Protein AF-A0A2M7BQQ7-F1 (afdb_monomer_lite)

Organism: NCBI:txid1974878

InterPro domains:
  IPR050833 Polysaccharide Biosynthesis and Transport [PTHR30250] (1-157)

Sequence (261 aa):
VLLRLLAPGEYGEFSSYLSLLYILGIPTVIITNVVTKYVADFRGKGDAISINKLFYFLLNKINLVTIPVGLLLIIFSQPLAVLFKAHPLAFVILGISMFVSVFQAIINSYVLAFQKIVFLTVIGLVNVLMTIGLAVLFIKFGWGATGVVGAQILAGVAYIEVAGWLPYIVFTMAFFAFSQFIISYLMATNRPRATVLLLVATIVQPVLFFIFRNSFNDIIIANFVLQLGLFLALVLYIVRKDFFAGFKICMQTKDLFQFVL

Structure (mmCIF, N/CA/C/O backbone):
data_AF-A0A2M7BQQ7-F1
#
_entry.id   AF-A0A2M7BQQ7-F1
#
loop_
_atom_site.group_PDB
_atom_site.id
_atom_site.type_symbol
_atom_site.label_atom_id
_atom_site.label_alt_id
_atom_site.label_comp_id
_atom_site.label_asym_id
_atom_site.label_entity_id
_atom_site.label_seq_id
_atom_site.pdbx_PDB_ins_code
_atom_site.Cartn_x
_atom_site.Cartn_y
_atom_site.Cartn_z
_atom_site.occupancy
_atom_site.B_iso_or_equiv
_atom_site.auth_seq_id
_atom_site.auth_comp_id
_atom_site.auth_asym_id
_atom_site.auth_atom_id
_atom_site.pdbx_PDB_model_num
ATOM 1 N N . VAL A 1 1 ? 6.185 -14.221 -8.229 1.00 50.44 1 VAL A N 1
ATOM 2 C CA . VAL A 1 1 ? 5.418 -14.363 -9.492 1.00 50.44 1 VAL A CA 1
ATOM 3 C C . VAL A 1 1 ? 6.015 -13.499 -10.593 1.00 50.44 1 VAL A C 1
ATOM 5 O O . VAL A 1 1 ? 6.454 -14.078 -11.571 1.00 50.44 1 VAL A O 1
ATOM 8 N N . LEU A 1 2 ? 6.132 -12.177 -10.397 1.00 54.56 2 LEU A N 1
ATOM 9 C CA . LEU A 1 2 ? 6.713 -11.237 -11.375 1.00 54.56 2 LEU A CA 1
ATOM 10 C C . LEU A 1 2 ? 8.084 -11.657 -11.899 1.00 54.56 2 LEU A C 1
ATOM 12 O O . LEU A 1 2 ? 8.288 -11.688 -13.098 1.00 54.56 2 LEU A O 1
ATOM 16 N N . LEU A 1 3 ? 8.965 -12.090 -11.001 1.00 52.06 3 LEU A N 1
ATOM 17 C CA . LEU A 1 3 ? 10.291 -12.593 -11.335 1.00 52.06 3 LEU A CA 1
ATOM 18 C C . LEU A 1 3 ? 10.244 -13.627 -12.487 1.00 52.06 3 LEU A C 1
ATOM 20 O O . LEU A 1 3 ? 10.886 -13.428 -13.504 1.00 52.06 3 LEU A O 1
ATOM 24 N N . ARG A 1 4 ? 9.374 -14.647 -12.442 1.00 55.53 4 ARG A N 1
ATOM 25 C CA . ARG A 1 4 ? 9.300 -15.676 -13.504 1.00 55.53 4 ARG A CA 1
ATOM 26 C C . ARG A 1 4 ? 8.893 -15.158 -14.893 1.00 55.53 4 ARG A C 1
ATOM 28 O O . ARG A 1 4 ? 8.972 -15.927 -15.843 1.00 55.53 4 ARG A O 1
ATOM 35 N N . LEU A 1 5 ? 8.407 -13.922 -14.996 1.00 57.28 5 LEU A N 1
ATOM 36 C CA . LEU A 1 5 ? 7.965 -13.304 -16.246 1.00 57.28 5 LEU A CA 1
ATOM 37 C C . LEU A 1 5 ? 9.035 -12.403 -16.882 1.00 57.28 5 LEU A C 1
ATOM 39 O O . LEU A 1 5 ? 8.856 -12.027 -18.034 1.00 57.28 5 LEU A O 1
ATOM 43 N N . LEU A 1 6 ? 10.111 -12.059 -16.163 1.00 59.81 6 LEU A N 1
ATOM 44 C CA . LEU A 1 6 ? 11.193 -11.221 -16.686 1.00 59.81 6 LEU A CA 1
ATOM 45 C C . LEU A 1 6 ? 12.321 -12.074 -17.276 1.00 59.81 6 LEU A C 1
ATOM 47 O O . LEU A 1 6 ? 12.626 -13.163 -16.778 1.00 59.81 6 LEU A O 1
ATOM 51 N N . ALA A 1 7 ? 12.977 -11.564 -18.317 1.00 68.38 7 ALA A N 1
ATOM 52 C CA . ALA A 1 7 ? 14.167 -12.212 -18.858 1.00 68.38 7 ALA A CA 1
ATOM 53 C C . ALA A 1 7 ? 15.348 -12.094 -17.864 1.00 68.38 7 ALA A C 1
ATOM 55 O O . ALA A 1 7 ? 15.431 -11.104 -17.134 1.00 68.38 7 ALA A O 1
ATOM 56 N N . PRO A 1 8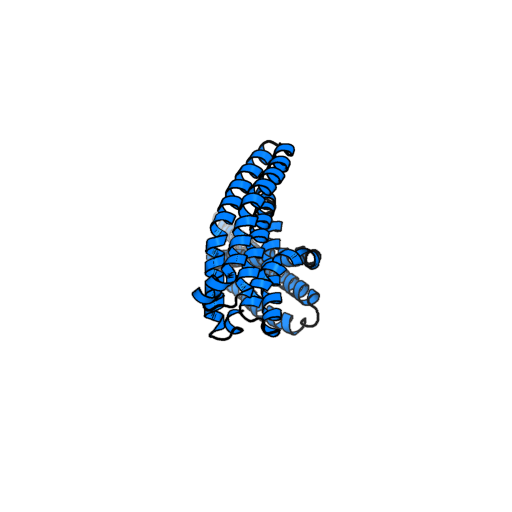 ? 16.309 -13.042 -17.836 1.00 60.28 8 PRO A N 1
ATOM 57 C CA . PRO A 1 8 ? 17.412 -13.050 -16.863 1.00 60.28 8 PRO A CA 1
ATOM 58 C C . PRO A 1 8 ? 18.244 -11.756 -16.790 1.00 60.28 8 PRO A C 1
ATOM 60 O O . PRO A 1 8 ? 18.791 -11.448 -15.735 1.00 60.28 8 PRO A O 1
ATOM 63 N N . GLY A 1 9 ? 18.327 -10.984 -17.883 1.00 65.31 9 GLY A N 1
ATOM 64 C CA . GLY A 1 9 ? 18.992 -9.674 -17.905 1.00 65.31 9 GLY A CA 1
ATOM 65 C C . GLY A 1 9 ? 18.197 -8.554 -17.218 1.00 65.31 9 GLY A C 1
ATOM 66 O O . GLY A 1 9 ? 18.776 -7.731 -16.516 1.00 65.31 9 GLY A O 1
ATOM 67 N N . GLU A 1 10 ? 16.869 -8.564 -17.337 1.00 68.00 10 GLU A N 1
ATOM 68 C CA . GLU A 1 10 ? 15.973 -7.539 -16.772 1.00 68.00 10 GLU A CA 1
ATOM 69 C C . GLU A 1 10 ? 15.799 -7.686 -15.250 1.00 68.00 10 GLU A C 1
ATOM 71 O O . GLU A 1 10 ? 15.396 -6.761 -14.546 1.00 68.00 10 GLU A O 1
ATOM 76 N N . TYR A 1 11 ? 16.126 -8.860 -14.712 1.00 69.19 11 TYR A N 1
ATOM 77 C CA . TYR A 1 11 ? 16.131 -9.122 -13.275 1.00 69.19 11 TYR A CA 1
ATOM 78 C C . TYR A 1 11 ? 17.152 -8.277 -12.517 1.00 69.19 11 TYR A C 1
ATOM 80 O O . TYR A 1 11 ? 16.846 -7.762 -11.439 1.00 69.19 11 TYR A O 1
ATOM 88 N N . GLY A 1 12 ? 18.368 -8.169 -13.061 1.00 69.12 12 GLY A N 1
ATOM 89 C CA . GLY A 1 12 ? 19.431 -7.371 -12.454 1.00 69.12 12 GLY A CA 1
ATOM 90 C C . GLY A 1 12 ? 19.032 -5.900 -12.399 1.00 69.12 12 GLY A C 1
ATOM 91 O O . GLY A 1 12 ? 19.108 -5.273 -11.346 1.00 69.12 12 GLY A O 1
ATOM 92 N N . GLU A 1 13 ? 18.490 -5.407 -13.509 1.00 73.75 13 GLU A N 1
ATOM 93 C CA . GLU A 1 13 ? 17.955 -4.056 -13.650 1.00 73.75 13 GLU A CA 1
ATOM 94 C C . GLU A 1 13 ? 16.820 -3.774 -12.647 1.00 73.75 13 GLU A C 1
ATOM 96 O O . GLU A 1 13 ? 16.877 -2.805 -11.885 1.00 73.75 13 GLU A O 1
ATOM 101 N N . PHE A 1 14 ? 15.831 -4.669 -12.553 1.00 71.31 14 PHE A N 1
ATOM 102 C CA . PHE A 1 14 ? 14.734 -4.544 -11.591 1.00 71.31 14 PHE A CA 1
ATOM 103 C C . PHE A 1 14 ? 15.218 -4.531 -10.131 1.00 71.31 14 PHE A C 1
ATOM 105 O O . PHE A 1 14 ? 14.743 -3.733 -9.316 1.00 71.31 14 PHE A O 1
ATOM 112 N N . SER A 1 15 ? 16.187 -5.382 -9.783 1.00 68.19 15 SER A N 1
ATOM 113 C CA . SER A 1 15 ? 16.742 -5.433 -8.425 1.00 68.19 15 SER A CA 1
ATOM 114 C C . SER A 1 15 ? 17.500 -4.154 -8.052 1.00 68.19 15 SER A C 1
ATOM 116 O O . SER A 1 15 ? 17.471 -3.735 -6.887 1.00 68.19 15 SER A O 1
ATOM 118 N N . SER A 1 16 ? 18.159 -3.514 -9.021 1.00 80.69 16 SER A N 1
ATOM 119 C CA . SER A 1 16 ? 18.797 -2.210 -8.827 1.00 80.69 16 SER A CA 1
ATOM 120 C C . SER A 1 16 ? 17.760 -1.116 -8.568 1.00 80.69 16 SER A C 1
ATOM 122 O O . SER A 1 16 ? 17.931 -0.330 -7.633 1.00 80.69 16 SER A O 1
ATOM 124 N N . TYR A 1 17 ? 16.646 -1.110 -9.309 1.00 79.12 17 TYR A N 1
ATOM 125 C CA . TYR A 1 17 ? 15.551 -0.162 -9.071 1.00 79.12 17 TYR A CA 1
ATOM 126 C C . TYR A 1 17 ? 14.915 -0.330 -7.694 1.00 79.12 17 TYR A C 1
ATOM 128 O O . TYR A 1 17 ? 14.701 0.663 -7.000 1.00 79.12 17 TYR A O 1
ATOM 136 N N . LEU A 1 18 ? 14.660 -1.570 -7.264 1.00 72.44 18 LEU A N 1
ATOM 137 C CA . LEU A 1 18 ? 14.128 -1.838 -5.925 1.00 72.44 18 LEU A CA 1
ATOM 138 C C . LEU A 1 18 ? 15.067 -1.350 -4.821 1.00 72.44 18 LEU A C 1
ATOM 140 O O . LEU A 1 18 ? 14.615 -0.730 -3.861 1.00 72.44 18 LEU A O 1
ATOM 144 N N . SER A 1 19 ? 16.370 -1.591 -4.967 1.00 78.69 19 SER A N 1
ATOM 145 C CA . SER A 1 19 ? 17.366 -1.121 -3.997 1.00 78.69 19 SER A CA 1
ATOM 146 C C . SER A 1 19 ? 17.355 0.404 -3.881 1.00 78.69 19 SER A C 1
ATOM 148 O O . SER A 1 19 ? 17.355 0.944 -2.774 1.00 78.69 19 SER A O 1
ATOM 150 N N . LEU A 1 20 ? 17.278 1.106 -5.017 1.00 80.25 20 LEU A N 1
ATOM 151 C CA . LEU A 1 20 ? 17.205 2.564 -5.037 1.00 80.25 20 LEU A CA 1
ATOM 152 C C . LEU A 1 20 ? 15.896 3.079 -4.421 1.00 80.25 20 LEU A C 1
ATOM 154 O O . LEU A 1 20 ? 15.920 4.010 -3.618 1.00 80.25 20 LEU A O 1
ATOM 158 N N . LEU A 1 21 ? 14.766 2.438 -4.732 1.00 77.12 21 LEU A N 1
ATOM 159 C CA . LEU A 1 21 ? 13.468 2.739 -4.125 1.00 77.12 21 LEU A CA 1
ATOM 160 C C . LEU A 1 21 ? 13.490 2.582 -2.604 1.00 77.12 21 LEU A C 1
ATOM 162 O O . LEU A 1 21 ? 12.924 3.416 -1.902 1.00 77.12 21 LEU A O 1
ATOM 166 N N . TYR A 1 22 ? 14.153 1.551 -2.079 1.00 78.56 22 TYR A N 1
ATOM 167 C CA . TYR A 1 22 ? 14.263 1.364 -0.633 1.00 78.56 22 TYR A CA 1
ATOM 168 C C . TYR A 1 22 ? 15.082 2.461 0.035 1.00 78.56 22 TYR A C 1
ATOM 170 O O . TYR A 1 22 ? 14.657 2.968 1.071 1.00 78.56 22 TYR A O 1
ATOM 178 N N . ILE A 1 23 ? 16.194 2.882 -0.572 1.00 81.81 23 ILE A N 1
ATOM 179 C CA . ILE A 1 23 ? 16.989 4.009 -0.064 1.00 81.81 23 ILE A CA 1
ATOM 180 C C . ILE A 1 23 ? 16.144 5.289 -0.049 1.00 81.81 23 ILE A C 1
ATOM 182 O O . ILE A 1 23 ? 16.081 5.982 0.967 1.00 81.81 23 ILE A O 1
ATOM 186 N N . LEU A 1 24 ? 15.435 5.568 -1.146 1.00 78.81 24 LEU A N 1
ATOM 187 C CA . LEU A 1 24 ? 14.543 6.726 -1.257 1.00 78.81 24 LEU A CA 1
ATOM 188 C C . LEU A 1 24 ? 13.312 6.629 -0.341 1.00 78.81 24 LEU A C 1
ATOM 190 O O . LEU A 1 24 ? 12.715 7.649 -0.006 1.00 78.81 24 LEU A O 1
ATOM 194 N N . GLY A 1 25 ? 12.938 5.424 0.090 1.00 77.50 25 GLY A N 1
ATOM 195 C CA . GLY A 1 25 ? 11.821 5.177 0.998 1.00 77.50 25 GLY A CA 1
ATOM 196 C C . GLY A 1 25 ? 12.120 5.492 2.466 1.00 77.50 25 GLY A C 1
ATOM 197 O O . GLY A 1 25 ? 11.186 5.747 3.228 1.00 77.50 25 GLY A O 1
ATOM 198 N N . ILE A 1 26 ? 13.391 5.522 2.882 1.00 81.44 26 ILE A N 1
ATOM 199 C CA . ILE A 1 26 ? 13.773 5.752 4.288 1.00 81.44 26 ILE A CA 1
ATOM 200 C C . ILE A 1 26 ? 13.228 7.091 4.828 1.00 81.44 26 ILE A C 1
ATOM 202 O O . ILE A 1 26 ? 12.555 7.077 5.866 1.00 81.44 26 ILE A O 1
ATOM 206 N N . PRO A 1 27 ? 13.428 8.245 4.156 1.00 82.75 27 PRO A N 1
ATOM 207 C CA . PRO A 1 27 ? 12.894 9.524 4.629 1.00 82.75 27 PRO A CA 1
ATOM 208 C C . PRO A 1 27 ? 11.366 9.519 4.727 1.00 82.75 27 PRO A C 1
ATOM 210 O O . PRO A 1 27 ? 10.795 10.083 5.659 1.00 82.75 27 PRO A O 1
ATOM 213 N N . THR A 1 28 ? 10.702 8.833 3.799 1.00 83.94 28 THR A N 1
ATOM 214 C CA . THR A 1 28 ? 9.242 8.718 3.734 1.00 83.94 28 THR A CA 1
ATOM 215 C C . THR A 1 28 ? 8.671 8.009 4.965 1.00 83.94 28 THR A C 1
ATOM 217 O O . THR A 1 28 ? 7.649 8.434 5.513 1.00 83.94 28 THR A O 1
ATOM 220 N N . VAL A 1 29 ? 9.354 6.974 5.464 1.00 79.69 29 VAL A N 1
ATOM 221 C CA . VAL A 1 29 ? 8.971 6.277 6.706 1.00 79.69 29 VAL A CA 1
ATOM 222 C C . VAL A 1 29 ? 9.133 7.188 7.926 1.00 79.69 29 VAL A C 1
ATOM 224 O O . VAL A 1 29 ? 8.250 7.234 8.785 1.00 79.69 29 VAL A O 1
ATOM 227 N N . ILE A 1 30 ? 10.220 7.964 7.989 1.00 85.44 30 ILE A N 1
ATOM 228 C CA . ILE A 1 30 ? 10.457 8.919 9.083 1.00 85.44 30 ILE A CA 1
ATOM 229 C C . ILE A 1 30 ? 9.361 9.989 9.101 1.00 85.44 30 ILE A C 1
ATOM 231 O O . ILE A 1 30 ? 8.763 10.229 10.152 1.00 85.44 30 ILE A O 1
ATOM 235 N N . ILE A 1 31 ? 9.049 10.580 7.942 1.00 88.69 31 ILE A N 1
ATOM 236 C CA . ILE A 1 31 ? 7.949 11.544 7.797 1.00 88.69 31 ILE A CA 1
ATOM 237 C C . ILE A 1 31 ? 6.649 10.916 8.292 1.00 88.69 31 ILE A C 1
ATOM 239 O O . ILE A 1 31 ? 5.951 11.525 9.099 1.00 88.69 31 ILE A O 1
ATOM 243 N N . THR A 1 32 ? 6.359 9.681 7.879 1.00 87.88 32 THR A N 1
ATOM 244 C CA . THR A 1 32 ? 5.120 8.997 8.262 1.00 87.88 32 THR A CA 1
ATOM 245 C C . THR A 1 32 ? 4.974 8.887 9.776 1.00 87.88 32 THR A C 1
ATOM 247 O O . THR A 1 32 ? 3.940 9.252 10.340 1.00 87.88 32 THR A O 1
ATOM 250 N N . ASN A 1 33 ? 6.029 8.448 10.458 1.00 86.62 33 ASN A N 1
ATOM 251 C CA . ASN A 1 33 ? 6.021 8.270 11.908 1.00 86.62 33 ASN A CA 1
ATOM 252 C C . ASN A 1 33 ? 5.889 9.603 12.655 1.00 86.62 33 ASN A C 1
ATOM 254 O O . ASN A 1 33 ? 5.099 9.716 13.596 1.00 86.62 33 ASN A O 1
ATOM 258 N N . VAL A 1 34 ? 6.633 10.624 12.222 1.00 92.94 34 VAL A N 1
ATOM 259 C CA . VAL A 1 34 ? 6.606 11.956 12.840 1.00 92.94 34 VAL A CA 1
ATOM 260 C C . VAL A 1 34 ? 5.232 12.601 12.659 1.00 92.94 34 VAL A C 1
ATOM 262 O O . VAL A 1 34 ? 4.629 13.048 13.636 1.00 92.94 34 VAL A O 1
ATOM 265 N N . VAL A 1 35 ? 4.698 12.601 11.436 1.00 93.31 35 VAL A N 1
ATOM 266 C CA . VAL A 1 35 ? 3.384 13.180 11.129 1.00 93.31 35 VAL A CA 1
ATOM 267 C C . VAL A 1 35 ? 2.281 12.442 11.880 1.00 93.31 35 VAL A C 1
ATOM 269 O O . VAL A 1 35 ? 1.448 13.090 12.509 1.00 93.31 35 VAL A O 1
ATOM 272 N N . THR A 1 36 ? 2.306 11.106 11.897 1.00 92.94 36 THR A N 1
ATOM 273 C CA . THR A 1 36 ? 1.317 10.302 12.634 1.00 92.94 36 THR A CA 1
ATOM 274 C C . THR A 1 36 ? 1.303 10.667 14.119 1.00 92.94 36 THR A C 1
ATOM 276 O O . THR A 1 36 ? 0.229 10.866 14.686 1.00 92.94 36 THR A O 1
ATOM 279 N N . LYS A 1 37 ? 2.481 10.825 14.741 1.00 93.56 37 LYS A N 1
ATOM 280 C CA . LYS A 1 37 ? 2.603 11.226 16.151 1.00 93.56 37 LYS A CA 1
ATOM 281 C C . LYS A 1 37 ? 1.973 12.596 16.417 1.00 93.56 37 LYS A C 1
ATOM 283 O O . LYS A 1 37 ? 1.184 12.725 17.349 1.00 93.56 37 LYS A O 1
ATOM 288 N N . TYR A 1 38 ? 2.298 13.606 15.608 1.00 93.62 38 TYR A N 1
ATOM 289 C CA . TYR A 1 38 ? 1.761 14.958 15.800 1.00 93.62 38 TYR A CA 1
ATOM 290 C C . TYR A 1 38 ? 0.257 15.035 15.530 1.00 93.62 38 TYR A C 1
ATOM 292 O O . TYR A 1 38 ? -0.474 15.645 16.307 1.00 93.62 38 TYR A O 1
ATOM 300 N N . VAL A 1 39 ? -0.231 14.385 14.470 1.00 92.44 39 VAL A N 1
ATOM 301 C CA . VAL A 1 39 ? -1.669 14.360 14.159 1.00 92.44 39 VAL A CA 1
ATOM 302 C C . VAL A 1 39 ? -2.449 13.632 15.258 1.00 92.44 39 VAL A C 1
ATOM 304 O O . VAL A 1 39 ? -3.526 14.090 15.637 1.00 92.44 39 VAL A O 1
ATOM 307 N N . ALA A 1 40 ? -1.906 12.546 15.816 1.00 91.75 40 ALA A N 1
ATOM 308 C CA . ALA A 1 40 ? -2.526 11.841 16.936 1.00 91.75 40 ALA A CA 1
ATOM 309 C C . ALA A 1 40 ? -2.596 12.708 18.210 1.00 91.75 40 ALA A C 1
ATOM 311 O O . ALA A 1 40 ? -3.634 12.712 18.871 1.00 91.75 40 ALA A O 1
ATOM 312 N N . ASP A 1 41 ? -1.548 13.480 18.520 1.00 93.50 41 ASP A N 1
ATOM 313 C CA . ASP A 1 41 ? -1.531 14.406 19.666 1.00 93.50 41 ASP A CA 1
ATOM 314 C C . ASP A 1 41 ? -2.563 15.538 19.511 1.00 93.50 41 ASP A C 1
ATOM 316 O O . ASP A 1 41 ? -3.365 15.782 20.416 1.00 93.50 41 ASP A O 1
ATOM 320 N N . PHE A 1 42 ? -2.628 16.180 18.337 1.00 91.06 42 PHE A N 1
ATOM 321 C CA . PHE A 1 42 ? -3.641 17.211 18.065 1.00 91.06 42 PHE A CA 1
ATOM 322 C C . PHE A 1 42 ? -5.064 16.654 18.095 1.00 91.06 42 PHE A C 1
ATOM 324 O O . PHE A 1 42 ? -5.978 17.305 18.606 1.00 91.06 42 PHE A O 1
ATOM 331 N N . ARG A 1 43 ? -5.251 15.425 17.605 1.00 87.81 43 ARG A N 1
ATOM 332 C CA . ARG A 1 43 ? -6.540 14.737 17.678 1.00 87.81 43 ARG A CA 1
ATOM 333 C C . ARG A 1 43 ? -6.946 14.445 19.122 1.00 87.81 43 ARG A C 1
ATOM 335 O O . ARG A 1 43 ? -8.109 14.651 19.454 1.00 87.81 43 ARG A O 1
ATOM 342 N N . GLY A 1 44 ? -6.014 14.011 19.973 1.00 90.25 44 GLY A N 1
ATOM 343 C CA . GLY A 1 44 ? -6.266 13.782 21.401 1.00 90.25 44 GLY A CA 1
ATOM 344 C C . GLY A 1 44 ? -6.708 15.045 22.149 1.00 90.25 44 GLY A C 1
ATOM 345 O O . GLY A 1 44 ? -7.484 14.956 23.095 1.00 90.25 44 GLY A O 1
ATOM 346 N N . LYS A 1 45 ? -6.276 16.221 21.678 1.00 93.31 45 LYS A N 1
ATOM 347 C CA . LYS A 1 45 ? -6.659 17.542 22.206 1.00 93.31 45 LYS A CA 1
ATOM 348 C C . LYS A 1 45 ? -7.938 18.119 21.583 1.00 93.31 45 LYS A C 1
ATOM 350 O O . LYS A 1 45 ? -8.391 19.173 22.014 1.00 93.31 45 LYS A O 1
ATOM 355 N N . GLY A 1 46 ? -8.507 17.467 20.566 1.00 90.25 46 GLY A N 1
ATOM 356 C CA . GLY A 1 46 ? -9.687 17.955 19.844 1.00 90.25 46 GLY A CA 1
ATOM 357 C C . GLY A 1 46 ? -9.433 19.162 18.929 1.00 90.25 46 GLY A C 1
ATOM 358 O O . GLY A 1 46 ? -10.388 19.763 18.440 1.00 90.25 46 GLY A O 1
ATOM 359 N N . ASP A 1 47 ? -8.174 19.522 18.657 1.00 90.50 47 ASP A N 1
ATOM 360 C CA . ASP A 1 47 ? -7.832 20.700 17.852 1.00 90.50 47 ASP A CA 1
ATOM 361 C C . ASP A 1 47 ? -7.760 20.363 16.353 1.00 90.50 47 ASP A C 1
ATOM 363 O O . ASP A 1 47 ? -6.697 20.122 15.772 1.00 90.50 47 ASP A O 1
ATOM 367 N N . ALA A 1 48 ? -8.927 20.354 15.708 1.00 84.25 48 ALA A N 1
ATOM 368 C CA . ALA A 1 48 ? -9.053 20.098 14.273 1.00 84.25 48 ALA A CA 1
ATOM 369 C C . ALA A 1 48 ? -8.429 21.199 13.391 1.00 84.25 48 ALA A C 1
ATOM 371 O O . ALA A 1 48 ? -8.039 20.930 12.250 1.00 84.25 48 ALA A O 1
ATOM 372 N N . ILE A 1 49 ? -8.305 22.430 13.900 1.00 86.12 49 ILE A N 1
ATOM 373 C CA . ILE A 1 49 ? -7.753 23.562 13.143 1.00 86.12 49 ILE A CA 1
ATOM 374 C C . ILE A 1 49 ? -6.248 23.367 12.960 1.00 86.12 49 ILE A C 1
ATOM 376 O O . ILE A 1 49 ? -5.729 23.533 11.850 1.00 86.12 49 ILE A O 1
ATOM 380 N N . SER A 1 50 ? -5.551 22.967 14.024 1.00 89.75 50 SER A N 1
ATOM 381 C CA . SER A 1 50 ? -4.111 22.694 13.979 1.00 89.75 50 SER A CA 1
ATOM 382 C C . SER A 1 50 ? -3.764 21.503 13.083 1.00 89.75 50 SER A C 1
ATOM 384 O O . SER A 1 50 ? -2.759 21.561 12.376 1.00 89.75 50 SER A O 1
ATOM 386 N N . ILE A 1 51 ? -4.622 20.477 13.012 1.00 84.56 51 ILE A N 1
ATOM 387 C CA . ILE A 1 51 ? -4.459 19.348 12.075 1.00 84.56 51 ILE A CA 1
ATOM 388 C C . ILE A 1 51 ? -4.463 19.841 10.620 1.00 84.56 51 ILE A C 1
ATOM 390 O O . ILE A 1 51 ? -3.575 19.491 9.843 1.00 84.56 51 ILE A O 1
ATOM 394 N N . ASN A 1 52 ? -5.423 20.693 10.250 1.00 83.44 52 ASN A N 1
ATOM 395 C CA . ASN A 1 52 ? -5.505 21.224 8.887 1.00 83.44 52 ASN A CA 1
ATOM 396 C C . ASN A 1 52 ? -4.329 22.159 8.565 1.00 83.44 52 ASN A C 1
ATOM 398 O O . ASN A 1 52 ? -3.734 22.063 7.493 1.00 83.44 52 ASN A O 1
ATOM 402 N N . LYS A 1 53 ? -3.939 23.033 9.502 1.00 88.06 53 LYS A N 1
ATOM 403 C CA . LYS A 1 53 ? -2.765 23.907 9.328 1.00 88.06 53 LYS A CA 1
ATOM 404 C C . LYS A 1 53 ? -1.476 23.102 9.152 1.00 88.06 53 LYS A C 1
ATOM 406 O O . LYS A 1 53 ? -0.669 23.443 8.287 1.00 88.06 53 LYS A O 1
ATOM 411 N N . LEU A 1 54 ? -1.301 22.027 9.925 1.00 87.44 54 LEU A N 1
ATOM 412 C CA . LEU A 1 54 ? -0.160 21.121 9.799 1.00 87.44 54 LEU A CA 1
ATOM 413 C C . LEU A 1 54 ? -0.111 20.482 8.406 1.00 87.44 54 LEU A C 1
ATOM 415 O O . LEU A 1 54 ? 0.968 20.390 7.827 1.00 87.44 54 LEU A O 1
ATOM 419 N N . PHE A 1 55 ? -1.258 20.088 7.847 1.00 84.12 55 PHE A N 1
ATOM 420 C CA . PHE A 1 55 ? -1.330 19.494 6.512 1.00 84.12 55 PHE A CA 1
ATOM 421 C C . PHE A 1 55 ? -0.797 20.448 5.439 1.00 84.12 55 PHE A C 1
ATOM 423 O O . PHE A 1 55 ? 0.135 20.101 4.713 1.00 84.12 55 PHE A O 1
ATOM 430 N N . TYR A 1 56 ? -1.309 21.681 5.391 1.00 85.88 56 TYR A N 1
ATOM 431 C CA . TYR A 1 56 ? -0.845 22.683 4.424 1.00 85.88 56 TYR A CA 1
ATOM 432 C C . TYR A 1 56 ? 0.616 23.090 4.646 1.00 85.88 56 TYR A C 1
ATOM 434 O O . TYR A 1 56 ? 1.362 23.273 3.680 1.00 85.88 56 TYR A O 1
ATOM 442 N N . PHE A 1 57 ? 1.052 23.191 5.905 1.00 90.50 57 PHE A N 1
ATOM 443 C CA . PHE A 1 57 ? 2.447 23.474 6.236 1.00 90.50 57 PHE A CA 1
ATOM 444 C C . PHE A 1 57 ? 3.388 22.382 5.711 1.00 90.50 57 PHE A C 1
ATOM 446 O O . PHE A 1 57 ? 4.391 22.690 5.061 1.00 90.50 57 PHE A O 1
ATOM 453 N N . LEU A 1 58 ? 3.047 21.113 5.958 1.00 87.69 58 LEU A N 1
ATOM 454 C CA . LEU A 1 58 ? 3.817 19.969 5.483 1.00 87.69 58 LEU A CA 1
ATOM 455 C C . LEU A 1 58 ? 3.848 19.921 3.961 1.00 87.69 58 LEU A C 1
ATOM 457 O O . LEU A 1 58 ? 4.929 19.753 3.412 1.00 87.69 58 LEU A O 1
ATOM 461 N N . LEU A 1 59 ? 2.717 20.133 3.280 1.00 84.62 59 LEU A N 1
ATOM 462 C CA . LEU A 1 59 ? 2.683 20.159 1.816 1.00 84.62 59 LEU A CA 1
ATOM 463 C C . LEU A 1 59 ? 3.635 21.201 1.231 1.00 84.62 59 LEU A C 1
ATOM 465 O O . LEU A 1 59 ? 4.413 20.885 0.333 1.00 84.62 59 LEU A O 1
ATOM 469 N N . ASN A 1 60 ? 3.633 22.419 1.771 1.00 88.12 60 ASN A N 1
ATOM 470 C CA . ASN A 1 60 ? 4.506 23.474 1.267 1.00 88.12 60 ASN A CA 1
ATOM 471 C C . ASN A 1 60 ? 5.994 23.174 1.538 1.00 88.12 60 ASN A C 1
ATOM 473 O O . ASN A 1 60 ? 6.843 23.350 0.664 1.00 88.12 60 ASN A O 1
ATOM 477 N N . LYS A 1 61 ? 6.324 22.674 2.737 1.00 88.94 61 LYS A N 1
ATOM 478 C CA . LYS A 1 61 ? 7.711 22.330 3.098 1.00 88.94 61 LYS A CA 1
ATOM 479 C C . LYS A 1 61 ? 8.236 21.109 2.355 1.00 88.94 61 LYS A C 1
ATOM 481 O O . LYS A 1 61 ? 9.403 21.091 1.979 1.00 88.94 61 LYS A O 1
ATOM 486 N N . ILE A 1 62 ? 7.391 20.110 2.140 1.00 87.06 62 ILE A N 1
ATOM 487 C CA . ILE A 1 62 ? 7.763 18.885 1.441 1.00 87.06 62 ILE A CA 1
ATOM 488 C C . ILE A 1 62 ? 7.964 19.167 -0.040 1.00 87.06 62 ILE A C 1
ATOM 490 O O . ILE A 1 62 ? 8.984 18.742 -0.566 1.00 87.06 62 ILE A O 1
ATOM 494 N N . ASN A 1 63 ? 7.086 19.948 -0.680 1.00 85.19 63 ASN A N 1
ATOM 495 C CA . ASN A 1 63 ? 7.253 20.331 -2.086 1.00 85.19 63 ASN A CA 1
ATOM 496 C C . ASN A 1 63 ? 8.595 21.031 -2.346 1.00 85.19 63 ASN A C 1
ATOM 498 O O . ASN A 1 63 ? 9.219 20.793 -3.378 1.00 85.19 63 ASN A O 1
ATOM 502 N N . LEU A 1 64 ? 9.081 21.828 -1.389 1.00 88.50 64 LEU A N 1
ATOM 503 C CA . LEU A 1 64 ? 10.389 22.482 -1.483 1.00 88.50 64 LEU A CA 1
ATOM 504 C C . LEU A 1 64 ? 11.560 21.486 -1.538 1.00 88.50 64 LEU A C 1
ATOM 506 O O . LEU A 1 64 ? 12.597 21.812 -2.100 1.00 88.50 64 LEU A O 1
ATOM 510 N N . VAL A 1 65 ? 11.412 20.290 -0.965 1.00 86.19 65 VAL A N 1
ATOM 511 C CA . VAL A 1 65 ? 12.463 19.258 -0.929 1.00 86.19 65 VAL A CA 1
ATOM 512 C C . VAL A 1 65 ? 12.252 18.210 -2.021 1.00 86.19 65 VAL A C 1
ATOM 514 O O . VAL A 1 65 ? 13.203 17.811 -2.688 1.00 86.19 65 VAL A O 1
ATOM 517 N N . THR A 1 66 ? 11.016 17.769 -2.248 1.00 86.50 66 THR A N 1
ATOM 518 C CA . THR A 1 66 ? 10.709 16.694 -3.200 1.00 86.50 66 THR A CA 1
ATOM 519 C C . THR A 1 66 ? 10.871 17.125 -4.647 1.00 86.50 66 THR A C 1
ATOM 521 O O . THR A 1 66 ? 11.367 16.333 -5.445 1.00 86.50 66 THR A O 1
ATOM 524 N N . ILE A 1 67 ? 10.516 18.367 -4.996 1.00 88.31 67 ILE A N 1
ATOM 525 C CA . ILE A 1 67 ? 10.643 18.860 -6.373 1.00 88.31 67 ILE A CA 1
ATOM 526 C C . ILE A 1 67 ? 12.119 18.923 -6.803 1.00 88.31 67 ILE A C 1
ATOM 528 O O . ILE A 1 67 ? 12.438 18.340 -7.840 1.00 88.31 67 ILE A O 1
ATOM 532 N N . PRO A 1 68 ? 13.048 19.535 -6.035 1.00 90.69 68 PRO A N 1
ATOM 533 C CA . PRO A 1 68 ? 14.460 19.544 -6.408 1.00 90.69 68 PRO A CA 1
ATOM 534 C C . PRO A 1 68 ? 15.076 18.149 -6.483 1.00 90.69 68 PRO A C 1
ATOM 536 O O . PRO A 1 68 ? 15.818 17.875 -7.420 1.00 90.69 68 PRO A O 1
ATOM 539 N N . VAL A 1 69 ? 14.764 17.253 -5.538 1.00 86.69 69 VAL A N 1
ATOM 540 C CA . VAL A 1 69 ? 15.336 15.896 -5.550 1.00 86.69 69 VAL A CA 1
ATOM 541 C C . VAL A 1 69 ? 14.788 15.075 -6.721 1.00 86.69 69 VAL A C 1
ATOM 543 O O . VAL A 1 69 ? 15.556 14.394 -7.400 1.00 86.69 69 VAL A O 1
ATOM 546 N N . GLY A 1 70 ? 13.490 15.186 -7.019 1.00 87.19 70 GLY A N 1
ATOM 547 C CA . GLY A 1 70 ? 12.884 14.557 -8.195 1.00 87.19 70 GLY A CA 1
ATOM 548 C C . GLY A 1 70 ? 13.479 15.082 -9.505 1.00 87.19 70 GLY A C 1
ATOM 549 O O . GLY A 1 70 ? 13.840 14.291 -10.375 1.00 87.19 70 GLY A O 1
ATOM 550 N N . LEU A 1 71 ? 13.667 16.401 -9.625 1.00 89.69 71 LEU A N 1
ATOM 551 C CA . LEU A 1 71 ? 14.341 17.016 -10.775 1.00 89.69 71 LEU A CA 1
ATOM 552 C C . LEU A 1 71 ? 15.790 16.555 -10.912 1.00 89.69 71 LEU A C 1
ATOM 554 O O . LEU A 1 71 ? 16.231 16.255 -12.019 1.00 89.69 71 LEU A O 1
ATOM 558 N N . LEU A 1 72 ? 16.521 16.458 -9.802 1.00 89.56 72 LEU A N 1
ATOM 559 C CA . LEU A 1 72 ? 17.898 15.982 -9.798 1.00 89.56 72 LEU A CA 1
ATOM 560 C C . LEU A 1 72 ? 17.968 14.537 -10.314 1.00 89.56 72 LEU A C 1
ATOM 562 O O . LEU A 1 72 ? 18.785 14.246 -11.182 1.00 89.56 72 LEU A O 1
ATOM 566 N N . LEU A 1 73 ? 17.060 13.655 -9.889 1.00 85.56 73 LEU A N 1
ATOM 567 C CA . LEU A 1 73 ? 16.976 12.289 -10.426 1.00 85.56 73 LEU A CA 1
ATOM 568 C C . LEU A 1 73 ? 16.683 12.252 -11.935 1.00 85.56 73 LEU A C 1
ATOM 570 O O . LEU A 1 73 ? 17.250 11.423 -12.646 1.00 85.56 73 LEU A O 1
ATOM 574 N N . ILE A 1 74 ? 15.838 13.156 -12.437 1.00 87.88 74 ILE A N 1
ATOM 575 C CA . ILE A 1 74 ? 15.516 13.241 -13.869 1.00 87.88 74 ILE A CA 1
ATOM 576 C C . ILE A 1 74 ? 16.726 13.738 -14.673 1.00 87.88 74 ILE A C 1
ATOM 578 O O . ILE A 1 74 ? 17.063 13.144 -15.699 1.00 87.88 74 ILE A O 1
ATOM 582 N N . ILE A 1 75 ? 17.415 14.781 -14.201 1.00 89.88 75 ILE A N 1
ATOM 583 C CA . ILE A 1 75 ? 18.600 15.347 -14.869 1.00 89.88 75 ILE A CA 1
ATOM 584 C C . ILE A 1 75 ? 19.747 14.329 -14.892 1.00 89.88 75 ILE A C 1
ATOM 586 O O . ILE A 1 75 ? 20.398 14.145 -15.919 1.00 89.88 75 ILE A O 1
ATOM 590 N N . PHE A 1 76 ? 19.960 13.612 -13.788 1.00 88.19 76 PHE A N 1
ATOM 591 C CA . PHE A 1 76 ? 20.995 12.583 -13.682 1.00 88.19 76 PHE A CA 1
ATOM 592 C C . PHE A 1 76 ? 20.552 11.203 -14.205 1.00 88.19 76 PHE A C 1
ATOM 594 O O . PHE A 1 76 ? 21.287 10.227 -14.050 1.00 88.19 76 PHE A O 1
ATOM 601 N N . SER A 1 77 ? 19.397 11.093 -14.870 1.00 85.88 77 SER A N 1
ATOM 602 C CA . SER A 1 77 ? 18.875 9.809 -15.368 1.00 85.88 77 SER A CA 1
ATOM 603 C C . SER A 1 77 ? 19.832 9.090 -16.326 1.00 85.88 77 SER A C 1
ATOM 605 O O . SER A 1 77 ? 20.001 7.878 -16.227 1.00 85.88 77 SER A O 1
ATOM 607 N N . GLN A 1 78 ? 20.506 9.827 -17.213 1.00 84.81 78 GLN A N 1
ATOM 608 C CA . GLN A 1 78 ? 21.492 9.295 -18.164 1.00 84.81 78 GLN A CA 1
ATOM 609 C C . GLN A 1 78 ? 22.753 8.718 -17.486 1.00 84.81 78 GLN A C 1
ATOM 611 O O . GLN A 1 78 ? 23.069 7.552 -17.720 1.00 84.81 78 GLN A O 1
ATOM 616 N N . PRO A 1 79 ? 23.475 9.453 -16.617 1.00 84.94 79 PRO A N 1
ATOM 617 C CA . PRO A 1 79 ? 24.638 8.890 -15.927 1.00 84.94 79 PRO A CA 1
ATOM 618 C C . PRO A 1 79 ? 24.2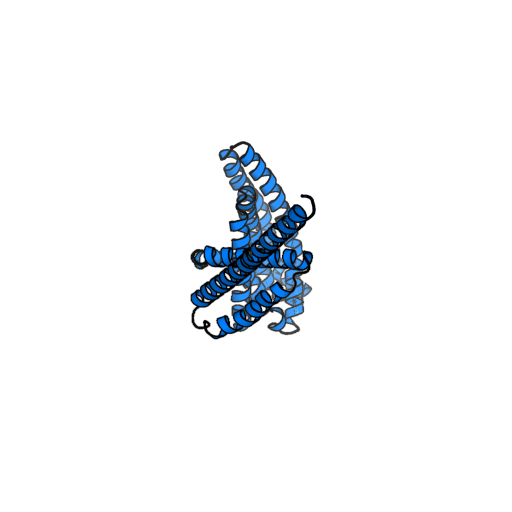69 7.741 -14.977 1.00 84.94 79 PRO A C 1
ATOM 620 O O . PRO A 1 79 ? 25.018 6.768 -14.873 1.00 84.94 79 PRO A O 1
ATOM 623 N N . LEU A 1 80 ? 23.095 7.802 -14.337 1.00 79.50 80 LEU A N 1
ATOM 624 C CA . LEU A 1 80 ? 22.565 6.704 -13.522 1.00 79.50 80 LEU A CA 1
ATOM 625 C C . LEU A 1 80 ? 22.276 5.454 -14.370 1.00 79.50 80 LEU A C 1
ATOM 627 O O . LEU A 1 80 ? 22.634 4.348 -13.970 1.00 79.50 80 LEU A O 1
ATOM 631 N N . ALA A 1 81 ? 21.702 5.615 -15.563 1.00 82.06 81 ALA A N 1
ATOM 632 C CA . ALA A 1 81 ? 21.440 4.513 -16.488 1.00 82.06 81 ALA A CA 1
ATOM 633 C C . ALA A 1 81 ? 22.713 3.755 -16.891 1.00 82.06 81 ALA A C 1
ATOM 635 O O . ALA A 1 81 ? 22.715 2.523 -16.919 1.00 82.06 81 ALA A O 1
ATOM 636 N N . VAL A 1 82 ? 23.815 4.473 -17.126 1.00 82.62 82 VAL A N 1
ATOM 637 C CA . VAL A 1 82 ? 25.117 3.862 -17.438 1.00 82.62 82 VAL A CA 1
ATOM 638 C C . VAL A 1 82 ? 25.691 3.127 -16.223 1.00 82.62 82 VAL A C 1
ATOM 640 O O . VAL A 1 82 ? 26.168 2.000 -16.363 1.00 82.62 82 VAL A O 1
ATOM 643 N N . LEU A 1 83 ? 25.600 3.720 -15.027 1.00 80.56 83 LEU A N 1
ATOM 644 C CA . LEU A 1 83 ? 26.104 3.122 -13.785 1.00 80.56 83 LEU A CA 1
ATOM 645 C C . LEU A 1 83 ? 25.372 1.819 -13.425 1.00 80.56 83 LEU A C 1
ATOM 647 O O . LEU A 1 83 ? 26.000 0.852 -12.996 1.00 80.56 83 LEU A O 1
ATOM 651 N N . PHE A 1 84 ? 24.053 1.787 -13.622 1.00 72.88 84 PHE A N 1
ATOM 652 C CA . PHE A 1 84 ? 23.196 0.652 -13.271 1.00 72.88 84 PHE A CA 1
ATOM 653 C C . PHE A 1 84 ? 22.925 -0.310 -14.440 1.00 72.88 84 PHE A C 1
ATOM 655 O O . PHE A 1 84 ? 22.204 -1.286 -14.247 1.00 72.88 84 PHE A O 1
ATOM 662 N N . LYS A 1 85 ? 23.506 -0.067 -15.629 1.00 76.25 85 LYS A N 1
ATOM 663 C CA . LYS A 1 85 ? 23.243 -0.823 -16.874 1.00 76.25 85 LYS A CA 1
ATOM 664 C C . LYS A 1 85 ? 21.742 -0.998 -17.137 1.00 76.25 85 LYS A C 1
ATOM 666 O O . LYS A 1 85 ? 21.263 -2.102 -17.378 1.00 76.25 85 LYS A O 1
ATOM 671 N N . ALA A 1 86 ? 21.014 0.104 -17.034 1.00 74.62 86 ALA A N 1
ATOM 672 C CA . ALA A 1 86 ? 19.565 0.130 -16.922 1.00 74.62 86 ALA A CA 1
ATOM 673 C C . ALA A 1 86 ? 18.958 1.159 -17.887 1.00 74.62 86 ALA A C 1
ATOM 675 O O . ALA A 1 86 ? 19.639 2.089 -18.321 1.00 74.62 86 ALA A O 1
ATOM 676 N N . HIS A 1 87 ? 17.676 1.036 -18.218 1.00 80.44 87 HIS A N 1
ATOM 677 C CA . HIS A 1 87 ? 17.007 1.924 -19.161 1.00 80.44 87 HIS A CA 1
ATOM 678 C C . HIS A 1 87 ? 16.784 3.323 -18.540 1.00 80.44 87 HIS A C 1
ATOM 680 O O . HIS A 1 87 ? 16.198 3.428 -17.456 1.00 80.44 87 HIS A O 1
ATOM 686 N N . PRO A 1 88 ? 17.169 4.427 -19.222 1.00 80.19 88 PRO A N 1
ATOM 687 C CA . PRO A 1 88 ? 17.010 5.791 -18.696 1.00 80.19 88 PRO A CA 1
ATOM 688 C C . PRO A 1 88 ? 15.584 6.178 -18.280 1.00 80.19 88 PRO A C 1
ATOM 690 O O . PRO A 1 88 ? 15.398 6.951 -17.342 1.00 80.19 88 PRO A O 1
ATOM 693 N N . LEU A 1 89 ? 14.568 5.618 -18.947 1.00 83.12 89 LEU A N 1
ATOM 694 C CA . LEU A 1 89 ? 13.160 5.919 -18.679 1.00 83.12 89 LEU A CA 1
ATOM 695 C C . LEU A 1 89 ? 12.735 5.528 -17.261 1.00 83.12 89 LEU A C 1
ATOM 697 O O . LEU A 1 89 ? 11.937 6.236 -16.649 1.00 83.12 89 LEU A O 1
ATOM 701 N N . ALA A 1 90 ? 13.300 4.460 -16.697 1.00 79.69 90 ALA A N 1
ATOM 702 C CA . ALA A 1 90 ? 12.965 4.044 -15.341 1.00 79.69 90 ALA A CA 1
ATOM 703 C C . ALA A 1 90 ? 13.383 5.079 -14.295 1.00 79.69 90 ALA A C 1
ATOM 705 O O . ALA A 1 90 ? 12.655 5.292 -13.333 1.00 79.69 90 ALA A O 1
ATOM 706 N N . PHE A 1 91 ? 14.507 5.773 -14.492 1.00 82.88 91 PHE A N 1
ATOM 707 C CA . PHE A 1 91 ? 14.957 6.815 -13.564 1.00 82.88 91 PHE A CA 1
ATOM 708 C C . PHE A 1 91 ? 14.076 8.062 -13.621 1.00 82.88 91 PHE A C 1
ATOM 710 O O . PHE A 1 91 ? 13.825 8.681 -12.588 1.00 82.88 91 PHE A O 1
ATOM 717 N N . VAL A 1 92 ? 13.536 8.391 -14.797 1.00 86.00 92 VAL A N 1
ATOM 718 C CA . VAL A 1 92 ? 12.537 9.462 -14.939 1.00 86.00 92 VAL A CA 1
ATOM 719 C C . VAL A 1 92 ? 11.258 9.093 -14.187 1.00 86.00 92 VAL A C 1
ATOM 721 O O . VAL A 1 92 ? 10.746 9.884 -13.393 1.00 86.00 92 VAL A O 1
ATOM 724 N N . ILE A 1 93 ? 10.784 7.861 -14.380 1.00 84.75 93 ILE A N 1
ATOM 725 C CA . ILE A 1 93 ? 9.618 7.311 -13.683 1.00 84.75 93 ILE A CA 1
ATOM 726 C C . ILE A 1 93 ? 9.851 7.300 -12.162 1.00 84.75 93 ILE A C 1
ATOM 728 O O . ILE A 1 93 ? 8.974 7.714 -11.405 1.00 84.75 93 ILE A O 1
ATOM 732 N N . LEU A 1 94 ? 11.044 6.911 -11.705 1.00 82.44 94 LEU A N 1
ATOM 733 C CA . LEU A 1 94 ? 11.431 6.933 -10.292 1.00 82.44 94 LEU A CA 1
ATOM 734 C C . LEU A 1 94 ? 11.460 8.354 -9.718 1.00 82.44 94 LEU A C 1
ATOM 736 O O . LEU A 1 94 ? 10.958 8.565 -8.613 1.00 82.44 94 LEU A O 1
ATOM 740 N N . GLY A 1 95 ? 11.971 9.337 -10.462 1.00 85.38 95 GLY A N 1
ATOM 741 C CA . GLY A 1 95 ? 11.945 10.743 -10.050 1.00 85.38 95 GLY A CA 1
ATOM 742 C C . GLY A 1 95 ? 10.521 11.252 -9.815 1.00 85.38 95 GLY A C 1
ATOM 743 O O . 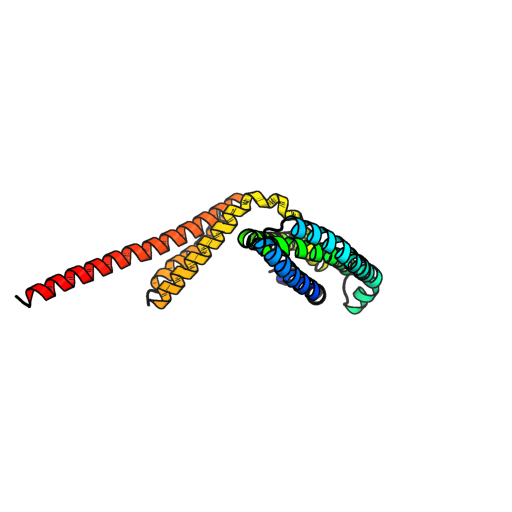GLY A 1 95 ? 10.235 11.844 -8.773 1.00 85.38 95 GLY A O 1
ATOM 744 N N . ILE A 1 96 ? 9.597 10.935 -10.727 1.00 85.31 96 ILE A N 1
ATOM 745 C CA . ILE A 1 96 ? 8.167 11.255 -10.574 1.00 85.31 96 ILE A CA 1
ATOM 746 C C . ILE A 1 96 ? 7.559 10.483 -9.390 1.00 85.31 96 ILE A C 1
ATOM 748 O O . ILE A 1 96 ? 6.800 11.044 -8.596 1.00 85.31 96 ILE A O 1
ATOM 752 N N . SER A 1 97 ? 7.926 9.210 -9.220 1.00 81.44 97 SER A N 1
ATOM 753 C CA . SER A 1 97 ? 7.432 8.357 -8.131 1.00 81.44 97 SER A CA 1
ATOM 754 C C . SER A 1 97 ? 7.773 8.896 -6.745 1.00 81.44 97 SER A C 1
ATOM 756 O O . SER A 1 97 ? 6.988 8.756 -5.806 1.00 81.44 97 SER A O 1
ATOM 758 N N . MET A 1 98 ? 8.925 9.556 -6.609 1.00 83.56 98 MET A N 1
ATOM 759 C CA . MET A 1 98 ? 9.350 10.130 -5.341 1.00 83.56 98 MET A CA 1
ATOM 760 C C . MET A 1 98 ? 8.381 11.230 -4.895 1.00 83.56 98 MET A C 1
ATOM 762 O O . MET A 1 98 ? 7.993 11.276 -3.730 1.00 83.56 98 MET A O 1
ATOM 766 N N . PHE A 1 99 ? 7.918 12.065 -5.825 1.00 84.44 99 PHE A N 1
ATOM 767 C CA . PHE A 1 99 ? 6.933 13.101 -5.523 1.00 84.44 99 PHE A CA 1
ATOM 768 C C . PHE A 1 99 ? 5.605 12.494 -5.049 1.00 84.44 99 PHE A C 1
ATOM 770 O O . PHE A 1 99 ? 5.089 12.859 -3.989 1.00 84.44 99 PHE A O 1
ATOM 777 N N . VAL A 1 100 ? 5.090 11.515 -5.799 1.00 85.31 100 VAL A N 1
ATOM 778 C CA . VAL A 1 100 ? 3.824 10.835 -5.480 1.00 85.31 100 VAL A CA 1
ATOM 779 C C . VAL A 1 100 ? 3.911 10.105 -4.137 1.00 85.31 100 VAL A C 1
ATOM 781 O O . VAL A 1 100 ? 2.998 10.206 -3.317 1.00 85.31 100 VAL A O 1
ATOM 784 N N . SER A 1 101 ? 5.017 9.407 -3.876 1.00 84.12 101 SER A N 1
ATOM 785 C CA . SER A 1 101 ? 5.180 8.578 -2.677 1.00 84.12 101 SER A CA 1
ATOM 786 C C . SER A 1 101 ? 5.233 9.396 -1.389 1.00 84.12 101 SER A C 1
ATOM 788 O O . SER A 1 101 ? 4.608 9.007 -0.401 1.00 84.12 101 SER A O 1
ATOM 790 N N . VAL A 1 102 ? 5.907 10.551 -1.382 1.00 85.19 102 VAL A N 1
ATOM 791 C CA . VAL A 1 102 ? 5.945 11.406 -0.188 1.00 85.19 102 VAL A CA 1
ATOM 792 C C . VAL A 1 102 ? 4.575 12.035 0.075 1.00 85.19 102 VAL A C 1
ATOM 794 O O . VAL A 1 102 ? 4.135 12.082 1.224 1.00 85.19 102 VAL A O 1
ATOM 797 N N . PHE A 1 103 ? 3.848 12.449 -0.966 1.00 85.69 103 PHE A N 1
ATOM 798 C CA . PHE A 1 103 ? 2.480 12.951 -0.807 1.00 85.69 103 PHE A CA 1
ATOM 799 C C . PHE A 1 103 ? 1.541 11.869 -0.253 1.00 85.69 103 PHE A C 1
ATOM 801 O O . PHE A 1 103 ? 0.799 12.098 0.707 1.00 85.69 103 PHE A O 1
ATOM 808 N N . GLN A 1 104 ? 1.631 10.655 -0.799 1.00 83.56 104 GLN A N 1
ATOM 809 C CA . GLN A 1 104 ? 0.872 9.504 -0.322 1.00 83.56 104 GLN A CA 1
ATOM 810 C C . GLN A 1 104 ? 1.217 9.153 1.132 1.00 83.56 104 GLN A C 1
ATOM 812 O O . GLN A 1 104 ? 0.324 8.817 1.910 1.00 83.56 104 GLN A O 1
ATOM 817 N N . ALA A 1 105 ? 2.483 9.283 1.531 1.00 87.62 105 ALA A N 1
ATOM 818 C CA . ALA A 1 105 ? 2.912 9.059 2.906 1.00 87.62 105 ALA A CA 1
ATOM 819 C C . ALA A 1 105 ? 2.253 10.028 3.891 1.00 87.62 105 ALA A C 1
ATOM 821 O O . ALA A 1 105 ? 1.778 9.590 4.940 1.00 87.62 105 ALA A O 1
ATOM 822 N N . ILE A 1 106 ? 2.130 11.314 3.541 1.00 86.44 106 ILE A N 1
ATOM 823 C CA . ILE A 1 106 ? 1.394 12.286 4.363 1.00 86.44 106 ILE A CA 1
ATOM 824 C C . ILE A 1 106 ? -0.060 11.833 4.515 1.00 86.44 106 ILE A C 1
ATOM 826 O O . ILE A 1 106 ? -0.534 11.697 5.637 1.00 86.44 106 ILE A O 1
ATOM 830 N N . ILE A 1 107 ? -0.757 11.532 3.416 1.00 85.25 107 ILE A N 1
ATOM 831 C CA . ILE A 1 107 ? -2.167 11.109 3.466 1.00 85.25 107 ILE A CA 1
ATOM 832 C C . ILE A 1 107 ? -2.336 9.862 4.344 1.00 85.25 107 ILE A C 1
ATOM 834 O O . ILE A 1 107 ? -3.178 9.842 5.248 1.00 85.25 107 ILE A O 1
ATOM 838 N N . ASN A 1 108 ? -1.499 8.846 4.133 1.00 83.94 108 ASN A N 1
ATOM 839 C CA . ASN A 1 108 ? -1.533 7.605 4.902 1.00 83.94 108 ASN A CA 1
ATOM 840 C C . ASN A 1 108 ? -1.269 7.846 6.395 1.00 83.94 108 ASN A C 1
ATOM 842 O O . ASN A 1 108 ? -1.913 7.215 7.232 1.00 83.94 108 ASN A O 1
ATOM 846 N N . SER A 1 109 ? -0.393 8.798 6.736 1.00 87.62 109 SER A N 1
ATOM 847 C CA . SER A 1 109 ? -0.114 9.190 8.126 1.00 87.62 109 SER A CA 1
ATOM 848 C C . SER A 1 109 ? -1.345 9.754 8.825 1.00 87.62 109 SER A C 1
ATOM 850 O O . SER A 1 109 ? -1.595 9.450 9.989 1.00 87.62 109 SER A O 1
ATOM 852 N N . TYR A 1 110 ? -2.144 10.557 8.118 1.00 85.50 110 TYR A N 1
ATOM 853 C CA . TYR A 1 110 ? -3.378 11.110 8.672 1.00 85.50 110 TYR A CA 1
ATOM 854 C C . TYR A 1 110 ? -4.398 9.996 8.889 1.00 85.50 110 TYR A C 1
ATOM 856 O O . TYR A 1 110 ? -4.938 9.872 9.985 1.00 85.50 110 TYR A O 1
ATOM 864 N N . VAL A 1 111 ? -4.623 9.137 7.890 1.00 81.81 111 VAL A N 1
ATOM 865 C CA . VAL A 1 111 ? -5.540 7.987 8.015 1.00 81.81 111 VAL A CA 1
ATOM 866 C C . VAL A 1 111 ? -5.138 7.083 9.188 1.00 81.81 111 VAL A C 1
ATOM 868 O O . VAL A 1 111 ? -5.999 6.672 9.974 1.00 81.81 111 VAL A O 1
ATOM 871 N N . LEU A 1 112 ? -3.835 6.833 9.346 1.00 84.44 112 LEU A N 1
ATOM 872 C CA . LEU A 1 112 ? -3.279 6.054 10.449 1.00 84.44 112 LEU A CA 1
ATOM 873 C C . LEU A 1 112 ? -3.488 6.744 11.806 1.00 84.44 112 LEU A C 1
ATOM 875 O O . LEU A 1 112 ? -3.976 6.108 12.739 1.00 84.44 112 LEU A O 1
ATOM 879 N N . ALA A 1 113 ? -3.214 8.048 11.911 1.00 87.81 113 ALA A N 1
ATOM 880 C CA . ALA A 1 113 ? -3.465 8.837 13.121 1.00 87.81 113 ALA A CA 1
ATOM 881 C C . ALA A 1 113 ? -4.962 8.912 13.479 1.00 87.81 113 ALA A C 1
ATOM 883 O O . ALA A 1 113 ? -5.343 8.961 14.653 1.00 87.81 113 ALA A O 1
ATOM 884 N N . PHE A 1 114 ? -5.840 8.834 12.474 1.00 82.06 114 PHE A N 1
ATOM 885 C CA . PHE A 1 114 ? -7.280 8.705 12.674 1.00 82.06 114 PHE A CA 1
ATOM 886 C C . PHE A 1 114 ? -7.720 7.298 13.129 1.00 82.06 114 PHE A C 1
ATOM 888 O O . PHE A 1 114 ? -8.916 7.079 13.344 1.00 82.06 114 PHE A O 1
ATOM 895 N N . GLN A 1 115 ? -6.784 6.371 13.363 1.00 81.44 115 GLN A N 1
ATOM 896 C CA . GLN A 1 115 ? -7.031 4.972 13.745 1.00 81.44 115 GLN A CA 1
ATOM 897 C C . GLN A 1 115 ? -7.927 4.223 12.748 1.00 81.44 115 GLN A C 1
ATOM 899 O O . GLN A 1 115 ? -8.548 3.211 13.069 1.00 81.44 115 GLN A O 1
ATOM 904 N N . LYS A 1 116 ? -7.969 4.680 11.494 1.00 74.50 116 LYS A N 1
ATOM 905 C CA . LYS A 1 116 ? -8.713 4.034 10.409 1.00 74.50 116 LYS A CA 1
ATOM 906 C C . LYS A 1 116 ? -7.867 2.928 9.769 1.00 74.50 116 LYS A C 1
ATOM 908 O O . LYS A 1 116 ? -7.670 2.906 8.558 1.00 74.50 116 LYS A O 1
ATOM 913 N N . ILE A 1 117 ? -7.364 2.001 10.590 1.00 71.25 117 ILE A N 1
ATOM 914 C CA . ILE A 1 117 ? -6.402 0.960 10.178 1.00 71.25 117 ILE A CA 1
ATOM 915 C C . ILE A 1 117 ? -6.995 0.068 9.083 1.00 71.25 117 ILE A C 1
ATOM 917 O O . ILE A 1 117 ? -6.308 -0.246 8.119 1.00 71.25 117 ILE A O 1
ATOM 921 N N . VAL A 1 118 ? -8.294 -0.245 9.169 1.00 70.44 118 VAL A N 1
ATOM 922 C CA . VAL A 1 118 ? -9.004 -1.030 8.146 1.00 70.44 118 VAL A CA 1
ATOM 923 C C . VAL A 1 118 ? -8.894 -0.374 6.767 1.00 70.44 118 VAL A C 1
ATOM 925 O O . VAL A 1 118 ? -8.579 -1.052 5.796 1.00 70.44 118 VAL A O 1
ATOM 928 N N . PHE A 1 119 ? -9.066 0.950 6.678 1.00 68.56 119 PHE A N 1
ATOM 929 C CA . PHE A 1 119 ? -8.928 1.681 5.415 1.00 68.56 119 PHE A CA 1
ATOM 930 C C . PHE A 1 119 ? -7.492 1.635 4.885 1.00 68.56 119 PHE A C 1
ATOM 932 O O . PHE A 1 119 ? -7.288 1.474 3.686 1.00 68.56 119 PHE A O 1
ATOM 939 N N . LEU A 1 120 ? -6.490 1.723 5.762 1.00 72.25 120 LEU A N 1
ATOM 940 C CA . LEU A 1 120 ? -5.087 1.650 5.354 1.00 72.25 120 LEU A CA 1
ATOM 941 C C . LEU A 1 120 ? -4.707 0.253 4.839 1.00 72.25 120 LEU A C 1
ATOM 943 O O . LEU A 1 120 ? -4.081 0.139 3.786 1.00 72.25 120 LEU A O 1
ATOM 947 N N . THR A 1 121 ? -5.115 -0.809 5.541 1.00 70.31 121 THR A N 1
ATOM 948 C CA . THR A 1 121 ? -4.884 -2.201 5.118 1.00 70.31 121 THR A CA 1
ATOM 949 C C . THR A 1 121 ? -5.510 -2.472 3.754 1.00 70.31 121 THR A C 1
ATOM 951 O O . THR A 1 121 ? -4.905 -3.105 2.891 1.00 70.31 121 THR A O 1
ATOM 954 N N . VAL A 1 122 ? -6.707 -1.937 3.541 1.00 68.69 122 VAL A N 1
ATOM 955 C CA . VAL A 1 122 ? -7.433 -2.012 2.278 1.00 68.69 122 VAL A CA 1
ATOM 956 C C . VAL A 1 122 ? -6.709 -1.309 1.140 1.00 68.69 122 VAL A C 1
ATOM 958 O O . VAL A 1 122 ? -6.518 -1.910 0.085 1.00 68.69 122 VAL A O 1
ATOM 961 N N . ILE A 1 123 ? -6.290 -0.059 1.352 1.00 73.31 123 ILE A N 1
ATOM 962 C CA . ILE A 1 123 ? -5.540 0.711 0.354 1.00 73.31 123 ILE A CA 1
ATOM 963 C C . ILE A 1 123 ? -4.259 -0.044 -0.016 1.00 73.31 123 ILE A C 1
ATOM 965 O O . ILE A 1 123 ? -3.946 -0.177 -1.197 1.00 73.31 123 ILE A O 1
ATOM 969 N N . GLY A 1 124 ? -3.557 -0.601 0.977 1.00 76.31 124 GLY A N 1
ATOM 970 C CA . GLY A 1 124 ? -2.367 -1.420 0.758 1.00 76.31 124 GLY A CA 1
ATOM 971 C C . GLY A 1 124 ? -2.642 -2.656 -0.103 1.00 76.31 124 GLY A C 1
ATOM 972 O O . GLY A 1 124 ? -1.927 -2.895 -1.074 1.00 76.31 124 GLY A O 1
ATOM 973 N N . LEU A 1 125 ? -3.700 -3.413 0.204 1.00 74.38 125 LEU A N 1
ATOM 974 C CA . LEU A 1 125 ? -4.075 -4.607 -0.561 1.00 74.38 125 LEU A CA 1
ATOM 975 C C . LEU A 1 125 ? -4.466 -4.280 -2.004 1.00 74.38 125 LEU A C 1
ATOM 977 O O . LEU A 1 125 ? -3.976 -4.930 -2.927 1.00 74.38 125 LEU A O 1
ATOM 981 N N . VAL A 1 126 ? -5.313 -3.267 -2.207 1.00 73.69 126 VAL A N 1
ATOM 982 C CA . VAL A 1 126 ? -5.721 -2.833 -3.551 1.00 73.69 126 VAL A CA 1
ATOM 983 C C . VAL A 1 126 ? -4.505 -2.384 -4.352 1.00 73.69 126 VAL A C 1
ATOM 985 O O . VAL A 1 126 ? -4.334 -2.823 -5.486 1.00 73.69 126 VAL A O 1
ATOM 988 N N . ASN A 1 127 ? -3.619 -1.586 -3.753 1.00 77.81 127 ASN A N 1
ATOM 989 C CA . ASN A 1 127 ? -2.409 -1.120 -4.420 1.00 77.81 127 ASN A CA 1
ATOM 990 C C . ASN A 1 127 ? -1.505 -2.290 -4.852 1.00 77.81 127 ASN A C 1
ATOM 992 O O . ASN A 1 127 ? -1.034 -2.321 -5.987 1.00 77.81 127 ASN A O 1
ATOM 996 N N . VAL A 1 128 ? -1.312 -3.303 -3.998 1.00 76.12 128 VAL A N 1
ATOM 997 C CA . VAL A 1 128 ? -0.517 -4.497 -4.346 1.00 76.12 128 VAL A CA 1
ATOM 998 C C . VAL A 1 128 ? -1.155 -5.281 -5.495 1.00 76.12 128 VAL A C 1
ATOM 1000 O O . VAL A 1 128 ? -0.455 -5.660 -6.435 1.00 76.12 128 VAL A O 1
ATOM 1003 N N . LEU A 1 129 ? -2.471 -5.506 -5.458 1.00 79.38 129 LEU A N 1
ATOM 1004 C CA . LEU A 1 129 ? -3.178 -6.230 -6.519 1.00 79.38 129 LEU A CA 1
ATOM 1005 C C . LEU A 1 129 ? -3.119 -5.481 -7.855 1.00 79.38 129 LEU A C 1
ATOM 1007 O O . LEU A 1 129 ? -2.790 -6.086 -8.877 1.00 79.38 129 LEU A O 1
ATOM 1011 N N . MET A 1 130 ? -3.365 -4.169 -7.838 1.00 77.56 130 MET A N 1
ATOM 1012 C CA . MET A 1 130 ? -3.278 -3.317 -9.026 1.00 77.56 130 MET A CA 1
ATOM 1013 C C . MET A 1 130 ? -1.848 -3.256 -9.561 1.00 77.56 130 MET A C 1
ATOM 1015 O O . MET A 1 130 ? -1.650 -3.355 -10.769 1.00 77.56 130 MET A O 1
ATOM 1019 N N . THR A 1 131 ? -0.845 -3.191 -8.681 1.00 80.50 131 THR A N 1
ATOM 1020 C CA . THR A 1 131 ? 0.571 -3.223 -9.076 1.00 80.50 131 THR A CA 1
ATOM 1021 C C . THR A 1 131 ? 0.890 -4.521 -9.802 1.00 80.50 131 THR A C 1
ATOM 1023 O O . THR A 1 131 ? 1.478 -4.486 -10.877 1.00 80.50 131 THR A O 1
ATOM 1026 N N . ILE A 1 132 ? 0.481 -5.673 -9.259 1.00 77.69 132 ILE A N 1
ATOM 1027 C CA . ILE A 1 132 ? 0.726 -6.973 -9.898 1.00 77.69 132 ILE A CA 1
ATOM 1028 C C . ILE A 1 132 ? -0.011 -7.060 -11.242 1.00 77.69 132 ILE A C 1
ATOM 1030 O O . ILE A 1 132 ? 0.589 -7.484 -12.229 1.00 77.69 132 ILE A O 1
ATOM 1034 N N . GLY A 1 133 ? -1.279 -6.641 -11.300 1.00 80.25 133 GLY A N 1
ATOM 1035 C CA . GLY A 1 133 ? -2.081 -6.664 -12.526 1.00 80.25 133 GLY A CA 1
ATOM 1036 C C . GLY A 1 133 ? -1.491 -5.793 -13.637 1.00 80.25 133 GLY A C 1
ATOM 1037 O O . GLY A 1 133 ? -1.258 -6.277 -14.747 1.00 80.25 133 GLY A O 1
ATOM 1038 N N . LEU A 1 134 ? -1.175 -4.534 -13.323 1.00 82.50 134 LEU A N 1
ATOM 1039 C CA . LEU A 1 134 ? -0.557 -3.593 -14.259 1.00 82.50 134 LEU A CA 1
ATOM 1040 C C . LEU A 1 134 ? 0.858 -4.019 -14.649 1.00 82.50 134 LEU A C 1
ATOM 1042 O O . LEU A 1 134 ? 1.236 -3.876 -15.808 1.00 82.50 134 LEU A O 1
ATOM 1046 N N . ALA A 1 135 ? 1.631 -4.589 -13.725 1.00 79.31 135 ALA A N 1
ATOM 1047 C CA . ALA A 1 135 ? 2.974 -5.063 -14.028 1.00 79.31 135 ALA A CA 1
ATOM 1048 C C . ALA A 1 135 ? 2.935 -6.224 -15.029 1.00 79.31 135 ALA A C 1
ATOM 1050 O O . ALA A 1 135 ? 3.688 -6.214 -15.997 1.00 79.31 135 ALA A O 1
ATOM 1051 N N . VAL A 1 136 ? 2.020 -7.187 -14.863 1.00 79.50 136 VAL A N 1
ATOM 1052 C CA . VAL A 1 136 ? 1.829 -8.268 -15.849 1.00 79.50 136 VAL A CA 1
ATOM 1053 C C . VAL A 1 136 ? 1.401 -7.707 -17.207 1.00 79.50 136 VAL A C 1
ATOM 1055 O O . VAL A 1 136 ? 1.878 -8.179 -18.240 1.00 79.50 136 VAL A O 1
ATOM 1058 N N . LEU A 1 137 ? 0.527 -6.698 -17.217 1.00 81.88 137 LEU A N 1
ATOM 1059 C CA . LEU A 1 137 ? 0.084 -6.032 -18.439 1.00 81.88 137 LEU A CA 1
ATOM 1060 C C . LEU A 1 137 ? 1.259 -5.343 -19.151 1.00 81.88 137 LEU A C 1
ATOM 1062 O O . LEU A 1 137 ? 1.491 -5.614 -20.326 1.00 81.88 137 LEU A O 1
ATOM 1066 N N . PHE A 1 138 ? 2.058 -4.534 -18.453 1.00 82.00 138 PHE A N 1
ATOM 1067 C CA . PHE A 1 138 ? 3.196 -3.835 -19.060 1.00 82.00 138 PHE A CA 1
ATOM 1068 C C . PHE A 1 138 ? 4.338 -4.759 -19.480 1.00 82.00 138 PHE A C 1
ATOM 1070 O O . PHE A 1 138 ? 4.970 -4.502 -20.505 1.00 82.00 138 PHE A O 1
ATOM 1077 N N . ILE A 1 139 ? 4.565 -5.864 -18.763 1.00 79.50 139 ILE A N 1
ATOM 1078 C CA . ILE A 1 139 ? 5.507 -6.897 -19.211 1.00 79.50 139 ILE A CA 1
ATOM 1079 C C . ILE A 1 139 ? 5.032 -7.491 -20.546 1.00 79.50 139 ILE A C 1
ATOM 1081 O O . ILE A 1 139 ? 5.830 -7.621 -21.471 1.00 79.50 139 ILE A O 1
ATOM 1085 N N . LYS A 1 140 ? 3.729 -7.780 -20.702 1.00 78.88 140 LYS A N 1
ATOM 1086 C CA . LYS A 1 140 ? 3.177 -8.274 -21.979 1.00 78.88 140 LYS A CA 1
ATOM 1087 C C . LYS A 1 140 ? 3.304 -7.270 -23.129 1.00 78.88 140 LYS A C 1
ATOM 1089 O O . LYS A 1 140 ? 3.461 -7.695 -24.267 1.00 78.88 140 LYS A O 1
ATOM 1094 N N . PHE A 1 141 ? 3.258 -5.968 -22.845 1.00 79.44 141 PHE A N 1
ATOM 1095 C CA . PHE A 1 141 ? 3.492 -4.908 -23.835 1.00 79.44 141 PHE A CA 1
ATOM 1096 C C . PHE A 1 141 ? 4.982 -4.651 -24.136 1.00 79.44 141 PHE A C 1
ATOM 1098 O O . PHE A 1 141 ? 5.294 -3.763 -24.927 1.00 79.44 141 PHE A O 1
ATOM 1105 N N . GLY A 1 142 ? 5.905 -5.417 -23.544 1.00 78.19 142 GLY A N 1
ATOM 1106 C CA . GLY A 1 142 ? 7.337 -5.345 -23.850 1.00 78.19 142 GLY A CA 1
ATOM 1107 C C . GLY A 1 142 ? 8.102 -4.253 -23.100 1.00 78.19 142 GLY A C 1
ATOM 1108 O O . GLY A 1 142 ? 9.220 -3.930 -23.483 1.00 78.19 142 GLY A O 1
ATOM 1109 N N . TRP A 1 143 ? 7.532 -3.677 -22.036 1.00 74.19 143 TRP A N 1
ATOM 1110 C CA . TRP A 1 143 ? 8.197 -2.638 -21.230 1.00 74.19 143 TRP A CA 1
ATOM 1111 C C . TRP A 1 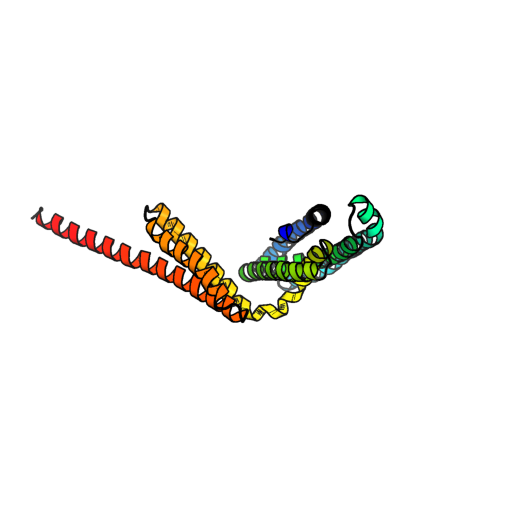143 ? 9.135 -3.204 -20.146 1.00 74.19 143 TRP A C 1
ATOM 1113 O O . TRP A 1 143 ? 9.721 -2.434 -19.380 1.00 74.19 143 TRP A O 1
ATOM 1123 N N . GLY A 1 144 ? 9.271 -4.533 -20.059 1.00 79.62 144 GLY A N 1
ATOM 1124 C CA . GLY A 1 144 ? 10.250 -5.219 -19.208 1.00 79.62 144 GLY A CA 1
ATOM 1125 C C . GLY A 1 144 ? 10.244 -4.754 -17.747 1.00 79.62 144 GLY A C 1
ATOM 1126 O O . GLY A 1 144 ? 9.189 -4.537 -17.139 1.00 79.62 144 GLY A O 1
ATOM 1127 N N . ALA A 1 145 ? 11.438 -4.557 -17.183 1.00 72.81 145 ALA A N 1
ATOM 1128 C CA . ALA A 1 145 ? 11.635 -4.073 -15.813 1.00 72.81 145 ALA A CA 1
ATOM 1129 C C . ALA A 1 145 ? 11.083 -2.655 -15.577 1.00 72.81 145 ALA A C 1
ATOM 1131 O O . ALA A 1 145 ? 10.544 -2.367 -14.504 1.00 72.81 145 ALA A O 1
ATOM 1132 N N . THR A 1 146 ? 11.162 -1.775 -16.579 1.00 78.56 146 THR A N 1
ATOM 1133 C CA . THR A 1 146 ? 10.650 -0.398 -16.497 1.00 78.56 146 THR A CA 1
ATOM 1134 C C . THR A 1 146 ? 9.126 -0.370 -16.346 1.00 78.56 146 THR A C 1
ATOM 1136 O O . THR A 1 146 ? 8.584 0.434 -15.583 1.00 78.56 146 THR A O 1
ATOM 1139 N N . GLY A 1 147 ? 8.432 -1.302 -17.006 1.00 78.25 147 GLY A N 1
ATOM 1140 C CA . GLY A 1 147 ? 6.988 -1.487 -16.888 1.00 78.25 147 GLY A CA 1
ATOM 1141 C C . GLY A 1 147 ? 6.545 -1.843 -15.469 1.00 78.25 147 GLY A C 1
ATOM 1142 O O . GLY A 1 147 ? 5.539 -1.327 -14.992 1.00 78.25 147 GLY A O 1
ATOM 1143 N N . VAL A 1 148 ? 7.318 -2.656 -14.746 1.00 75.75 148 VAL A N 1
ATOM 1144 C CA . VAL A 1 148 ? 6.990 -3.028 -13.357 1.00 75.75 148 VAL A CA 1
ATOM 1145 C C . VAL A 1 148 ? 7.065 -1.820 -12.420 1.00 75.75 148 VAL A C 1
ATOM 1147 O O . VAL A 1 148 ? 6.177 -1.627 -11.589 1.00 75.75 148 VAL A O 1
ATOM 1150 N N . VAL A 1 149 ? 8.083 -0.972 -12.583 1.00 75.75 149 VAL A N 1
ATOM 1151 C CA . VAL A 1 149 ? 8.226 0.264 -11.795 1.00 75.75 149 VAL A CA 1
ATOM 1152 C C . VAL A 1 149 ? 7.107 1.258 -12.130 1.00 75.75 149 VAL A C 1
ATOM 1154 O O . VAL A 1 149 ? 6.521 1.859 -11.230 1.00 75.75 149 VAL A O 1
ATOM 1157 N N . GLY A 1 150 ? 6.739 1.384 -13.409 1.00 77.75 150 GLY A N 1
ATOM 1158 C CA . GLY A 1 150 ? 5.605 2.213 -13.837 1.00 77.75 150 GLY A CA 1
ATOM 1159 C C . GLY A 1 150 ? 4.256 1.722 -13.295 1.00 77.75 150 GLY A C 1
ATOM 1160 O O . GLY A 1 150 ? 3.444 2.523 -12.826 1.00 77.75 150 GLY A O 1
ATOM 1161 N N . ALA A 1 151 ? 4.033 0.405 -13.286 1.00 80.00 151 ALA A N 1
ATOM 1162 C CA . ALA A 1 151 ? 2.836 -0.215 -12.717 1.00 80.00 151 ALA A CA 1
ATOM 1163 C C . ALA A 1 151 ? 2.659 0.104 -11.231 1.00 80.00 151 ALA A C 1
ATOM 1165 O O . ALA A 1 151 ? 1.543 0.383 -10.800 1.00 80.00 151 ALA A O 1
ATOM 1166 N N . GLN A 1 152 ? 3.750 0.103 -10.461 1.00 74.31 152 GLN A N 1
ATOM 1167 C CA . GLN A 1 152 ? 3.719 0.406 -9.030 1.00 74.31 152 GLN A CA 1
ATOM 1168 C C . GLN A 1 152 ? 3.224 1.831 -8.736 1.00 74.31 152 GLN A C 1
ATOM 1170 O O . GLN A 1 152 ? 2.575 2.065 -7.719 1.00 74.31 152 GLN A O 1
ATOM 1175 N N . ILE A 1 153 ? 3.488 2.781 -9.634 1.00 71.56 153 ILE A N 1
ATOM 1176 C CA . ILE A 1 153 ? 3.065 4.180 -9.479 1.00 71.56 153 ILE A CA 1
ATOM 1177 C C . ILE A 1 153 ? 1.603 4.346 -9.885 1.00 71.56 153 ILE A C 1
ATOM 1179 O O . ILE A 1 153 ? 0.820 4.956 -9.157 1.00 71.56 153 ILE A O 1
ATOM 1183 N N . LEU A 1 154 ? 1.218 3.776 -11.030 1.00 70.56 154 LEU A N 1
ATOM 1184 C CA . LEU A 1 154 ? -0.149 3.881 -11.547 1.00 70.56 154 LEU A CA 1
ATOM 1185 C C . LEU A 1 154 ? -1.165 3.148 -10.664 1.00 70.56 154 LEU A C 1
ATOM 1187 O O . LEU A 1 154 ? -2.289 3.622 -10.489 1.00 70.56 154 LEU A O 1
ATOM 1191 N N . ALA A 1 155 ? -0.754 2.048 -10.034 1.00 69.44 155 ALA A N 1
ATOM 1192 C CA . ALA A 1 155 ? -1.567 1.324 -9.064 1.00 69.44 155 ALA A CA 1
ATOM 1193 C C . ALA A 1 155 ? -1.978 2.181 -7.855 1.00 69.44 155 ALA A C 1
ATOM 1195 O O . ALA A 1 155 ? -3.072 1.995 -7.320 1.00 69.44 155 ALA A O 1
ATOM 1196 N N . GLY A 1 156 ? -1.152 3.161 -7.469 1.00 58.88 156 GLY A N 1
ATOM 1197 C CA . GLY A 1 156 ? -1.474 4.109 -6.403 1.00 58.88 156 GLY A CA 1
ATOM 1198 C C . GLY A 1 156 ? -2.609 5.079 -6.756 1.00 58.88 156 GLY A C 1
ATOM 1199 O O . GLY A 1 156 ? -3.301 5.547 -5.854 1.00 58.88 156 GLY A O 1
ATOM 1200 N N . VAL A 1 157 ? -2.831 5.359 -8.047 1.00 55.31 157 VAL A N 1
ATOM 1201 C CA . VAL A 1 157 ? -3.840 6.317 -8.544 1.00 55.31 157 VAL A CA 1
ATOM 1202 C C . VAL A 1 157 ? -5.164 5.625 -8.899 1.00 55.31 157 VAL A C 1
ATOM 1204 O O . VAL A 1 157 ? -6.236 6.186 -8.682 1.00 55.31 157 VAL A O 1
ATOM 1207 N N . ALA A 1 158 ? -5.116 4.374 -9.366 1.00 49.59 158 ALA A N 1
ATOM 1208 C CA . ALA A 1 158 ? -6.280 3.604 -9.828 1.00 49.59 158 ALA A CA 1
ATOM 1209 C C . ALA A 1 158 ? -7.226 3.094 -8.709 1.00 49.59 158 ALA A C 1
ATOM 1211 O O . ALA A 1 158 ? -8.142 2.312 -8.958 1.00 49.59 158 ALA A O 1
ATOM 1212 N N . TYR A 1 159 ? -7.035 3.548 -7.467 1.00 46.31 159 TYR A N 1
ATOM 1213 C CA . TYR A 1 159 ? -7.833 3.183 -6.289 1.00 46.31 159 TYR A CA 1
ATOM 1214 C C . TYR A 1 159 ? -9.341 3.476 -6.436 1.00 46.31 159 TYR A C 1
ATOM 1216 O O . TYR A 1 159 ? -10.169 2.799 -5.825 1.00 46.31 159 TYR A O 1
ATOM 1224 N N . ILE A 1 160 ? -9.707 4.468 -7.251 1.00 46.66 160 ILE A N 1
ATOM 1225 C CA . ILE A 1 160 ? -11.070 5.019 -7.311 1.00 46.66 160 ILE A CA 1
ATOM 1226 C C . ILE A 1 160 ? -12.084 4.016 -7.899 1.00 46.66 160 ILE A C 1
ATOM 1228 O O . ILE A 1 160 ? -13.246 4.027 -7.502 1.00 46.66 160 ILE A O 1
ATOM 1232 N N . GLU A 1 161 ? -11.658 3.091 -8.764 1.00 50.84 161 GLU A N 1
ATOM 1233 C CA . GLU A 1 161 ? -12.569 2.170 -9.470 1.00 50.84 161 GLU A CA 1
ATOM 1234 C C . GLU A 1 161 ? -12.867 0.874 -8.693 1.00 50.84 161 GLU A C 1
ATOM 1236 O O . GLU A 1 161 ? -13.945 0.293 -8.819 1.00 50.84 161 GLU A O 1
ATOM 1241 N N . VAL A 1 162 ? -11.949 0.430 -7.826 1.00 46.69 162 VAL A N 1
ATOM 1242 C CA . VAL A 1 162 ? -12.082 -0.827 -7.053 1.00 46.69 162 VAL A CA 1
ATOM 1243 C C . VAL A 1 162 ? -12.785 -0.603 -5.700 1.00 46.69 162 VAL A C 1
ATOM 1245 O O . VAL A 1 162 ? -13.146 -1.553 -5.002 1.00 46.69 162 VAL A O 1
ATOM 1248 N N . ALA A 1 163 ? -13.058 0.658 -5.349 1.00 45.66 163 ALA A N 1
ATOM 1249 C CA . ALA A 1 163 ? -13.670 1.082 -4.089 1.00 45.66 163 ALA A CA 1
ATOM 1250 C C . ALA A 1 163 ? -15.037 0.431 -3.783 1.00 45.66 163 ALA A C 1
ATOM 1252 O O . ALA A 1 163 ? -15.400 0.309 -2.615 1.00 45.66 163 ALA A O 1
ATOM 1253 N N . GLY A 1 164 ? -15.787 -0.026 -4.793 1.00 60.22 164 GLY A N 1
ATOM 1254 C CA . GLY A 1 164 ? -17.072 -0.714 -4.591 1.00 60.22 164 GLY A CA 1
ATOM 1255 C C . GLY A 1 164 ? -16.947 -2.153 -4.067 1.00 60.22 164 GLY A C 1
ATOM 1256 O O . GLY A 1 164 ? -17.809 -2.625 -3.329 1.00 60.22 164 GLY A O 1
ATOM 1257 N N . TRP A 1 165 ? -15.852 -2.845 -4.391 1.00 63.91 165 TRP A N 1
ATOM 1258 C CA . TRP A 1 165 ? -15.632 -4.263 -4.048 1.00 63.91 165 TRP A CA 1
ATOM 1259 C C . TRP A 1 165 ? -14.908 -4.458 -2.712 1.00 63.91 165 TRP A C 1
ATOM 1261 O O . TRP A 1 165 ? -14.804 -5.569 -2.186 1.00 63.91 165 TRP A O 1
ATOM 1271 N N . LEU A 1 166 ? -14.435 -3.349 -2.153 1.00 57.84 166 LEU A N 1
ATOM 1272 C CA . LEU A 1 166 ? -13.689 -3.230 -0.909 1.00 57.84 166 LEU A CA 1
ATOM 1273 C C . LEU A 1 166 ? -14.281 -4.020 0.266 1.00 57.84 166 LEU A C 1
ATOM 1275 O O . LEU A 1 166 ? -13.527 -4.763 0.899 1.00 57.84 166 LEU A O 1
ATOM 1279 N N . PRO A 1 167 ? -15.593 -3.920 0.569 1.00 72.88 167 PRO A N 1
ATOM 1280 C CA . PRO A 1 167 ? -16.157 -4.609 1.725 1.00 72.88 167 PRO A CA 1
ATOM 1281 C C . PRO A 1 167 ? -15.987 -6.127 1.619 1.00 72.88 167 PRO A C 1
ATOM 1283 O O . PRO A 1 167 ? -15.537 -6.765 2.569 1.00 72.88 167 PRO A O 1
ATOM 1286 N N . TYR A 1 168 ? -16.254 -6.702 0.444 1.00 74.56 168 TYR A N 1
ATOM 1287 C CA . TYR A 1 168 ? -16.168 -8.146 0.226 1.00 74.56 168 TYR A CA 1
ATOM 1288 C C . TYR A 1 168 ? -14.747 -8.669 0.432 1.00 74.56 168 TYR A C 1
ATOM 1290 O O . TYR A 1 168 ? -14.556 -9.677 1.113 1.00 74.56 168 TYR A O 1
ATOM 1298 N N . ILE A 1 169 ? -13.736 -7.962 -0.079 1.00 67.75 169 ILE A N 1
ATOM 1299 C CA . ILE A 1 169 ? -12.329 -8.356 0.082 1.00 67.75 169 ILE A CA 1
ATOM 1300 C C . ILE A 1 169 ? -11.912 -8.287 1.559 1.00 67.75 169 ILE A C 1
ATOM 1302 O O . ILE A 1 169 ? -11.295 -9.227 2.065 1.00 67.75 169 ILE A O 1
ATOM 1306 N N . VAL A 1 170 ? -12.291 -7.220 2.273 1.00 69.50 170 VAL A N 1
ATOM 1307 C CA . VAL A 1 170 ? -11.979 -7.052 3.705 1.00 69.50 170 VAL A CA 1
ATOM 1308 C C . VAL A 1 170 ? -12.575 -8.168 4.539 1.00 69.50 170 VAL A C 1
ATOM 1310 O O . VAL A 1 170 ? -11.865 -8.801 5.322 1.00 69.50 170 VAL A O 1
ATOM 1313 N N . PHE A 1 171 ? -13.869 -8.429 4.369 1.00 80.19 171 PHE A N 1
ATOM 1314 C CA . PHE A 1 171 ? -14.531 -9.453 5.160 1.00 80.19 171 PHE A CA 1
ATOM 1315 C C . PHE A 1 171 ? -14.007 -10.852 4.827 1.00 80.19 171 PHE A C 1
ATOM 1317 O O . PHE A 1 171 ? -13.830 -11.656 5.737 1.00 80.19 171 PHE A O 1
ATOM 1324 N N . THR A 1 172 ? -13.663 -11.125 3.566 1.00 82.69 172 THR A N 1
ATOM 1325 C CA . THR A 1 172 ? -13.023 -12.393 3.175 1.00 82.69 172 THR A CA 1
ATOM 1326 C C . THR A 1 172 ? -11.721 -12.622 3.948 1.00 82.69 172 THR A C 1
ATOM 1328 O O . THR A 1 172 ? -11.509 -13.700 4.506 1.00 82.69 172 THR A O 1
ATOM 1331 N N . MET A 1 173 ? -10.867 -11.597 4.036 1.00 74.06 173 MET A N 1
ATOM 1332 C CA . MET A 1 173 ? -9.602 -11.673 4.776 1.00 74.06 173 MET A CA 1
ATOM 1333 C C . MET A 1 173 ? -9.821 -11.793 6.288 1.00 74.06 173 MET A C 1
ATOM 1335 O O . MET A 1 173 ? -9.110 -12.549 6.949 1.00 74.06 173 MET A O 1
ATOM 1339 N N . ALA A 1 174 ? -10.822 -11.099 6.836 1.00 81.69 174 ALA A N 1
ATOM 1340 C CA . ALA A 1 174 ? -11.183 -11.213 8.246 1.00 81.69 174 ALA A CA 1
ATOM 1341 C C . ALA A 1 174 ? -11.648 -12.637 8.598 1.00 81.69 174 ALA A C 1
ATOM 1343 O O . ALA A 1 174 ? -11.147 -13.225 9.557 1.00 81.69 174 ALA A O 1
ATOM 1344 N N . PHE A 1 175 ? -12.537 -13.234 7.795 1.00 88.12 175 PHE A N 1
ATOM 1345 C CA . PHE A 1 175 ? -12.995 -14.612 8.006 1.00 88.12 175 PHE A CA 1
ATOM 1346 C C . PHE A 1 175 ? -11.869 -15.633 7.869 1.00 88.12 175 PHE A C 1
ATOM 1348 O O . PHE A 1 175 ? -11.791 -16.570 8.669 1.00 88.12 175 PHE A O 1
ATOM 1355 N N . PHE A 1 176 ? -10.956 -15.432 6.918 1.00 84.75 176 PHE A N 1
ATOM 1356 C CA . PHE A 1 176 ? -9.761 -16.261 6.810 1.00 84.75 176 PHE A CA 1
ATOM 1357 C C . PHE A 1 176 ? -8.885 -16.157 8.069 1.00 84.75 176 PHE A C 1
ATOM 1359 O O . PHE A 1 176 ? -8.514 -17.181 8.642 1.00 84.75 176 PHE A O 1
ATOM 1366 N N . ALA A 1 177 ? -8.609 -14.942 8.554 1.00 77.69 177 ALA A N 1
ATOM 1367 C CA . ALA A 1 177 ? -7.808 -14.724 9.759 1.00 77.69 177 ALA A CA 1
ATOM 1368 C C . ALA A 1 177 ? -8.442 -15.370 11.005 1.00 77.69 177 ALA A C 1
ATOM 1370 O O . ALA A 1 177 ? -7.754 -16.061 11.759 1.00 77.69 177 ALA A O 1
ATOM 1371 N N . PHE A 1 178 ? -9.757 -15.224 11.192 1.00 86.81 178 PHE A N 1
ATOM 1372 C CA . PHE A 1 178 ? -10.467 -15.893 12.284 1.00 86.81 178 PHE A CA 1
ATOM 1373 C C . PHE A 1 178 ? -10.445 -17.419 12.152 1.00 86.81 178 PHE A C 1
ATOM 1375 O O . PHE A 1 178 ? -10.278 -18.119 13.152 1.00 86.81 178 PHE A O 1
ATOM 1382 N N . SER A 1 179 ? -10.551 -17.946 10.931 1.00 90.81 179 SER A N 1
ATOM 1383 C CA . SER A 1 179 ? -10.437 -19.386 10.676 1.00 90.81 179 SER A CA 1
ATOM 1384 C C . SER A 1 179 ? -9.053 -19.918 11.064 1.00 90.81 179 SER A C 1
ATOM 1386 O O . SER A 1 179 ? -8.961 -20.937 11.748 1.00 90.81 179 SER A O 1
ATOM 1388 N N . GLN A 1 180 ? -7.977 -19.202 10.715 1.00 84.19 180 GLN A N 1
ATOM 1389 C CA . GLN A 1 180 ? -6.608 -19.552 11.127 1.00 84.19 180 GLN A CA 1
ATOM 1390 C C . GLN A 1 180 ? -6.436 -19.511 12.648 1.00 84.19 180 GLN A C 1
ATOM 1392 O O . GLN A 1 180 ? -5.837 -20.416 13.231 1.00 84.19 180 GLN A O 1
ATOM 1397 N N . PHE A 1 181 ? -6.997 -18.492 13.301 1.00 87.94 181 PHE A N 1
ATOM 1398 C CA . PHE A 1 181 ? -6.966 -18.371 14.756 1.00 87.94 181 PHE A CA 1
ATOM 1399 C C . PHE A 1 181 ? -7.650 -19.564 15.444 1.00 87.94 181 PHE A C 1
ATOM 1401 O O . PHE A 1 181 ? -7.059 -20.190 16.325 1.00 87.94 181 PHE A O 1
ATOM 1408 N N . ILE A 1 182 ? -8.856 -19.934 14.996 1.00 86.62 182 ILE A N 1
ATOM 1409 C CA . ILE A 1 182 ? -9.596 -21.089 15.524 1.00 86.62 182 ILE A CA 1
ATOM 1410 C C . ILE A 1 182 ? -8.811 -22.390 15.324 1.00 86.62 182 ILE A C 1
ATOM 1412 O O . ILE A 1 182 ? -8.731 -23.213 16.235 1.00 86.62 182 ILE A O 1
ATOM 1416 N N . ILE A 1 183 ? -8.209 -22.588 14.153 1.00 87.00 183 ILE A N 1
ATOM 1417 C CA . ILE A 1 183 ? -7.423 -23.794 13.872 1.00 87.00 183 ILE A CA 1
ATOM 1418 C C . ILE A 1 183 ? -6.188 -23.861 14.771 1.00 87.00 183 ILE A C 1
ATOM 1420 O O . ILE A 1 183 ? -5.918 -24.918 15.336 1.00 87.00 183 ILE A O 1
ATOM 1424 N N . SER A 1 184 ? -5.486 -22.743 14.969 1.00 79.62 184 SER A N 1
ATOM 1425 C CA . SER A 1 184 ? -4.355 -22.656 15.901 1.00 79.62 184 SER A CA 1
ATOM 1426 C C . SER A 1 184 ? -4.765 -23.041 17.329 1.00 79.62 184 SER A C 1
ATOM 1428 O O . SER A 1 184 ? -4.128 -23.890 17.957 1.00 79.62 184 SER A O 1
ATOM 1430 N N . TYR A 1 185 ? -5.903 -22.526 17.805 1.00 86.00 185 TYR A N 1
ATOM 1431 C CA . TYR A 1 185 ? -6.486 -22.904 19.097 1.00 86.00 185 TYR A CA 1
ATOM 1432 C C . TYR A 1 185 ? -6.843 -24.403 19.179 1.00 86.00 185 TYR A C 1
ATOM 1434 O O . TYR A 1 185 ? -6.564 -25.076 20.177 1.00 86.00 185 TYR A O 1
ATOM 1442 N N . LEU A 1 186 ? -7.431 -24.966 18.121 1.00 83.75 186 LEU A N 1
ATOM 1443 C CA . LEU A 1 186 ? -7.792 -26.385 18.072 1.00 83.75 186 LEU A CA 1
ATOM 1444 C C . LEU A 1 186 ? -6.560 -27.298 18.015 1.00 83.75 186 LEU A C 1
ATOM 1446 O O . LEU A 1 186 ? -6.573 -28.371 18.617 1.00 83.75 186 LEU A O 1
ATOM 1450 N N . MET A 1 187 ? -5.479 -26.879 17.357 1.00 81.25 187 MET A N 1
ATOM 1451 C CA . MET A 1 187 ? -4.207 -27.605 17.387 1.00 81.25 187 MET A CA 1
ATOM 1452 C C . MET A 1 187 ? -3.593 -27.592 18.790 1.00 81.25 187 MET A C 1
ATOM 1454 O O . MET A 1 187 ? -3.193 -28.649 19.275 1.00 81.25 187 MET A O 1
ATOM 1458 N N . ALA A 1 188 ? -3.610 -26.446 19.480 1.00 80.62 188 ALA A N 1
ATOM 1459 C CA . ALA A 1 188 ? -3.112 -26.331 20.854 1.00 80.62 188 ALA A CA 1
ATOM 1460 C C . ALA A 1 188 ? -3.892 -27.205 21.857 1.00 80.62 188 ALA A C 1
ATOM 1462 O O . ALA A 1 188 ? -3.324 -27.711 22.821 1.00 80.62 188 ALA A O 1
ATOM 1463 N N . THR A 1 189 ? -5.183 -27.442 21.611 1.00 86.06 189 THR A N 1
ATOM 1464 C CA . THR A 1 189 ? -6.041 -28.312 22.439 1.00 86.06 189 THR A CA 1
ATOM 1465 C C . THR A 1 189 ? -6.038 -29.785 21.997 1.00 86.06 189 THR A C 1
ATOM 1467 O O . THR A 1 189 ? -6.93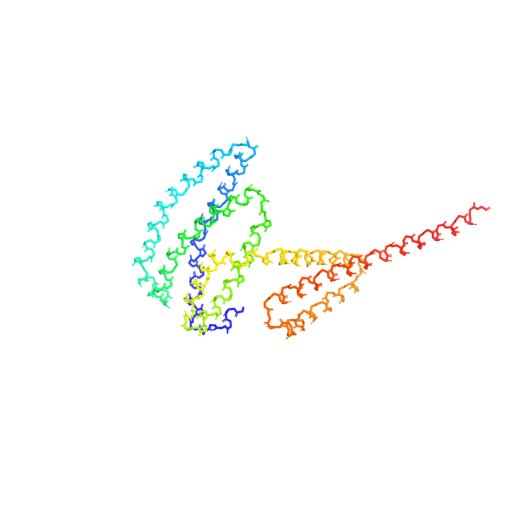1 -30.546 22.377 1.00 86.06 189 THR A O 1
ATOM 1470 N N . ASN A 1 190 ? -5.046 -30.216 21.201 1.00 83.88 190 ASN A N 1
ATOM 1471 C CA . ASN A 1 190 ? -4.915 -31.580 20.662 1.00 83.88 190 ASN A CA 1
ATOM 1472 C C . ASN A 1 190 ? -6.119 -32.045 19.812 1.00 83.88 190 ASN A C 1
ATOM 1474 O O . ASN A 1 190 ? -6.481 -33.225 19.787 1.00 83.88 190 ASN A O 1
ATOM 1478 N N . ARG A 1 191 ? -6.751 -31.130 19.065 1.00 79.81 191 ARG A N 1
ATOM 1479 C CA . ARG A 1 191 ? -7.873 -31.410 18.147 1.00 79.81 191 ARG A CA 1
ATOM 1480 C C . ARG A 1 191 ? -7.494 -31.147 16.671 1.00 79.81 191 ARG A C 1
ATOM 1482 O O . ARG A 1 191 ? -8.194 -30.392 15.995 1.00 79.81 191 ARG A O 1
ATOM 1489 N N . PRO A 1 192 ? -6.479 -31.829 16.100 1.00 82.75 192 PRO A N 1
ATOM 1490 C CA . PRO A 1 192 ? -5.970 -31.537 14.751 1.00 82.75 192 PRO A CA 1
ATOM 1491 C C . PRO A 1 192 ? -6.948 -31.890 13.618 1.00 82.75 192 PRO A C 1
ATOM 1493 O O . PRO A 1 192 ? -6.766 -31.471 12.481 1.00 82.75 192 PRO A O 1
ATOM 1496 N N . ARG A 1 193 ? -8.021 -32.645 13.902 1.00 80.12 193 ARG A N 1
ATOM 1497 C CA . ARG A 1 193 ? -9.011 -33.048 12.886 1.00 80.12 193 ARG A CA 1
ATOM 1498 C C . ARG A 1 193 ? -9.732 -31.861 12.234 1.00 80.12 193 ARG A C 1
ATOM 1500 O O . ARG A 1 193 ? -10.209 -32.001 11.115 1.00 80.12 193 ARG A O 1
ATOM 1507 N N . ALA A 1 194 ? -9.786 -30.701 12.892 1.00 83.12 194 ALA A N 1
ATOM 1508 C CA . ALA A 1 194 ? -10.379 -29.493 12.314 1.00 83.12 194 ALA A CA 1
ATOM 1509 C C . ALA A 1 194 ? -9.579 -28.939 11.121 1.00 83.12 194 ALA A C 1
ATOM 1511 O O . ALA A 1 194 ? -10.157 -28.311 10.237 1.00 83.12 194 ALA A O 1
ATOM 1512 N N . THR A 1 195 ? -8.279 -29.238 11.036 1.00 85.50 195 THR A N 1
ATOM 1513 C CA . THR A 1 195 ? -7.411 -28.816 9.927 1.00 85.50 195 THR A CA 1
ATOM 1514 C C . THR A 1 195 ? -7.835 -29.430 8.587 1.00 85.50 195 THR A C 1
ATOM 1516 O O . THR A 1 195 ? -7.568 -28.855 7.534 1.00 85.50 195 THR A O 1
ATOM 1519 N N . VAL A 1 196 ? -8.579 -30.545 8.601 1.00 88.31 196 VAL A N 1
ATOM 1520 C CA . VAL A 1 196 ? -9.156 -31.141 7.383 1.00 88.31 196 VAL A CA 1
ATOM 1521 C C . VAL A 1 196 ? -10.107 -30.164 6.682 1.00 88.31 196 VAL A C 1
ATOM 1523 O O . VAL A 1 196 ? -10.110 -30.107 5.456 1.00 88.31 196 VAL A O 1
ATOM 1526 N N . LEU A 1 197 ? -10.855 -29.339 7.427 1.00 88.88 197 LEU A N 1
ATOM 1527 C CA . LEU A 1 197 ? -11.757 -28.338 6.841 1.00 88.88 197 LEU A CA 1
ATOM 1528 C C . LEU A 1 197 ? -10.990 -27.263 6.061 1.00 88.88 197 LEU A C 1
ATOM 1530 O O . LEU A 1 197 ? -11.412 -26.870 4.976 1.00 88.88 197 LEU A O 1
ATOM 1534 N N . LEU A 1 198 ? -9.830 -26.837 6.570 1.00 88.44 198 LEU A N 1
ATOM 1535 C CA . LEU A 1 198 ? -8.941 -25.912 5.864 1.00 88.44 198 LEU A CA 1
ATOM 1536 C C . LEU A 1 198 ? -8.347 -26.556 4.615 1.00 88.44 198 LEU A C 1
ATOM 1538 O O . LEU A 1 198 ? -8.262 -25.904 3.576 1.00 88.44 198 LEU A O 1
ATOM 1542 N N . LEU A 1 199 ? -7.959 -27.829 4.698 1.00 87.62 199 LEU A N 1
ATOM 1543 C CA . LEU A 1 199 ? -7.417 -28.555 3.553 1.00 87.62 199 LEU A CA 1
ATOM 1544 C C . LEU A 1 199 ? -8.461 -28.655 2.432 1.00 87.62 199 LEU A C 1
ATOM 1546 O O . LEU A 1 199 ? -8.155 -28.337 1.285 1.00 87.62 199 LEU A O 1
ATOM 1550 N N . VAL A 1 200 ? -9.709 -28.993 2.773 1.00 90.69 200 VAL A N 1
ATOM 1551 C CA . VAL A 1 200 ? -10.832 -28.989 1.824 1.00 90.69 200 VAL A CA 1
ATOM 1552 C C . VAL A 1 200 ? -11.029 -27.597 1.225 1.00 90.69 200 VAL A C 1
ATOM 1554 O O . VAL A 1 200 ? -11.057 -27.470 0.004 1.00 90.69 200 VAL A O 1
ATOM 1557 N N . ALA A 1 201 ? -11.093 -26.545 2.045 1.00 87.19 201 ALA A N 1
ATOM 1558 C CA . ALA A 1 201 ? -11.251 -25.175 1.555 1.00 87.19 201 ALA A CA 1
ATOM 1559 C C . ALA A 1 201 ? -10.117 -24.758 0.597 1.00 87.19 201 ALA A C 1
ATOM 1561 O O . ALA A 1 201 ? -10.377 -24.138 -0.432 1.00 87.19 201 ALA A O 1
ATOM 1562 N N . THR A 1 202 ? -8.878 -25.167 0.884 1.00 86.75 202 THR A N 1
ATOM 1563 C CA . THR A 1 202 ? -7.693 -24.869 0.060 1.00 86.75 202 THR A CA 1
ATOM 1564 C C . THR A 1 202 ? -7.741 -25.567 -1.301 1.00 86.75 202 THR A C 1
ATOM 1566 O O . THR A 1 202 ? -7.275 -25.005 -2.288 1.00 86.75 202 THR A O 1
ATOM 1569 N N . ILE A 1 203 ? -8.324 -26.768 -1.381 1.00 90.31 203 ILE A N 1
ATOM 1570 C CA . ILE A 1 203 ? -8.523 -27.492 -2.649 1.00 90.31 203 ILE A CA 1
ATOM 1571 C C . ILE A 1 203 ? -9.720 -26.929 -3.422 1.00 90.31 203 ILE A C 1
ATOM 1573 O O . ILE A 1 203 ? -9.666 -26.795 -4.643 1.00 90.31 203 ILE A O 1
ATOM 1577 N N . VAL A 1 204 ? -10.802 -26.576 -2.728 1.00 91.00 204 VAL A N 1
ATOM 1578 C CA . VAL A 1 204 ? -12.020 -26.041 -3.355 1.00 91.00 204 VAL A CA 1
ATOM 1579 C C . VAL A 1 204 ? -11.776 -24.650 -3.951 1.00 91.00 204 VAL A C 1
ATOM 1581 O O . VAL A 1 204 ? -12.335 -24.327 -4.998 1.00 91.00 204 VAL A O 1
ATOM 1584 N N . GLN A 1 205 ? -10.911 -23.836 -3.344 1.00 84.50 205 GLN A N 1
ATOM 1585 C CA . GLN A 1 205 ? -10.614 -22.476 -3.803 1.00 84.50 205 GLN A CA 1
ATOM 1586 C C . GLN A 1 205 ? -10.131 -22.388 -5.273 1.00 84.50 205 GLN A C 1
ATOM 1588 O O . GLN A 1 205 ? -10.748 -21.649 -6.043 1.00 84.50 205 GLN A O 1
ATOM 1593 N N . PRO A 1 206 ? -9.108 -23.138 -5.736 1.00 81.38 206 PRO A N 1
ATOM 1594 C CA . PRO A 1 206 ? -8.708 -23.135 -7.145 1.00 81.38 206 PRO A CA 1
ATOM 1595 C C . PRO A 1 206 ? -9.771 -23.731 -8.080 1.00 81.38 206 PRO A C 1
ATOM 1597 O O . PRO A 1 206 ? -9.894 -23.277 -9.218 1.00 81.38 206 PRO A O 1
ATOM 1600 N N . VAL A 1 207 ? -10.578 -24.693 -7.614 1.00 85.12 207 VAL A N 1
ATOM 1601 C CA . VAL A 1 207 ? -11.700 -25.246 -8.397 1.00 85.12 207 VAL A CA 1
ATOM 1602 C C . VAL A 1 207 ? -12.760 -24.174 -8.649 1.00 85.12 207 VAL A C 1
ATOM 1604 O O . VAL A 1 207 ? -13.194 -23.991 -9.786 1.00 85.12 207 VAL A O 1
ATOM 1607 N N . LEU A 1 208 ? -13.123 -23.405 -7.619 1.00 79.69 208 LEU A N 1
ATOM 1608 C CA . LEU A 1 208 ? -14.035 -22.269 -7.757 1.00 79.69 208 LEU A CA 1
ATOM 1609 C C . LEU A 1 208 ? -13.483 -21.220 -8.725 1.00 79.69 208 LEU A C 1
ATOM 1611 O O . LEU A 1 208 ? -14.222 -20.735 -9.576 1.00 79.69 208 LEU A O 1
ATOM 1615 N N . PHE A 1 209 ? -12.187 -20.909 -8.660 1.00 78.31 209 PHE A N 1
ATOM 1616 C CA . PHE A 1 209 ? -11.571 -19.955 -9.590 1.00 78.31 209 PHE A CA 1
ATOM 1617 C C . PHE A 1 209 ? -11.593 -20.441 -11.039 1.00 78.31 209 PHE A C 1
ATOM 1619 O O . PHE A 1 209 ? -11.756 -19.633 -11.952 1.00 78.31 209 PHE A O 1
ATOM 1626 N N . PHE A 1 210 ? -11.475 -21.749 -11.268 1.00 78.19 210 PHE A N 1
ATOM 1627 C CA . PHE A 1 210 ? -11.570 -22.311 -12.612 1.00 78.19 210 PHE A CA 1
ATOM 1628 C C . PHE A 1 210 ? -12.990 -22.214 -13.195 1.00 78.19 210 PHE A C 1
ATOM 1630 O O . PHE A 1 210 ? -13.142 -21.941 -14.391 1.00 78.19 210 PHE A O 1
ATOM 1637 N N . ILE A 1 211 ? -14.010 -22.416 -12.352 1.00 76.56 211 ILE A N 1
ATOM 1638 C CA . ILE A 1 211 ? -15.433 -22.376 -12.726 1.00 76.56 211 ILE A CA 1
ATOM 1639 C C . ILE A 1 211 ? -15.903 -20.932 -12.954 1.00 76.56 211 ILE A C 1
ATOM 1641 O O . ILE A 1 211 ? -16.509 -20.638 -13.982 1.00 76.56 211 ILE A O 1
ATOM 1645 N N . PHE A 1 212 ? -15.581 -20.015 -12.038 1.00 79.81 212 PHE A N 1
ATOM 1646 C CA . PHE A 1 212 ? -16.070 -18.629 -12.042 1.00 79.81 212 PHE A CA 1
ATOM 1647 C C . PHE A 1 212 ? -15.154 -17.643 -12.790 1.00 79.81 212 PHE A C 1
ATOM 1649 O O . PHE A 1 212 ? -15.243 -16.434 -12.598 1.00 79.81 212 PHE A O 1
ATOM 1656 N N . ARG A 1 213 ? -14.288 -18.129 -13.692 1.00 75.00 213 ARG A N 1
ATOM 1657 C CA . ARG A 1 213 ? -13.287 -17.306 -14.406 1.00 75.00 213 ARG A CA 1
ATOM 1658 C C . ARG A 1 213 ? -13.855 -16.211 -15.320 1.00 75.00 213 ARG A C 1
ATOM 1660 O O . ARG A 1 213 ? -13.094 -15.377 -15.800 1.00 75.00 213 ARG A O 1
ATOM 1667 N N . ASN A 1 214 ? -15.154 -16.248 -15.616 1.00 65.12 214 ASN A N 1
ATOM 1668 C CA . ASN A 1 214 ? -15.779 -15.397 -16.631 1.00 65.12 214 ASN A CA 1
ATOM 1669 C C . ASN A 1 214 ? -16.014 -13.953 -16.157 1.00 65.12 214 ASN A C 1
ATOM 1671 O O . ASN A 1 214 ? -16.171 -13.067 -16.993 1.00 65.12 214 ASN A O 1
ATOM 1675 N N . SER A 1 215 ? -16.024 -13.701 -14.844 1.00 68.19 215 SER A N 1
ATOM 1676 C CA . SER A 1 215 ? -16.248 -12.371 -14.274 1.00 68.19 215 SER A CA 1
ATOM 1677 C C . SER A 1 215 ? -15.446 -12.182 -12.990 1.00 68.19 215 SER A C 1
ATOM 1679 O O . SER A 1 215 ? -15.441 -13.034 -12.103 1.00 68.19 215 SER A O 1
ATOM 1681 N N . PHE A 1 216 ? -14.789 -11.029 -12.868 1.00 62.16 216 PHE A N 1
ATOM 1682 C CA . PHE A 1 216 ? -14.029 -10.648 -11.675 1.00 62.16 216 PHE A CA 1
ATOM 1683 C C . PHE A 1 216 ? -14.907 -10.601 -10.411 1.00 62.16 216 PHE A C 1
ATOM 1685 O O . PHE A 1 216 ? -14.464 -10.981 -9.327 1.00 62.16 216 PHE A O 1
ATOM 1692 N N . ASN A 1 217 ? -16.173 -10.207 -10.562 1.00 70.88 217 ASN A N 1
ATOM 1693 C CA . ASN A 1 217 ? -17.123 -10.100 -9.454 1.00 70.88 217 ASN A CA 1
ATOM 1694 C C . ASN A 1 217 ? -17.471 -11.478 -8.885 1.00 70.88 217 ASN A C 1
ATOM 1696 O O . ASN A 1 217 ? -17.515 -11.658 -7.667 1.00 70.88 217 ASN A O 1
ATOM 1700 N N . ASP A 1 218 ? -17.640 -12.464 -9.766 1.00 77.81 218 ASP A N 1
ATOM 1701 C CA . ASP A 1 218 ? -17.994 -13.830 -9.384 1.00 77.81 218 ASP A CA 1
ATOM 1702 C C . ASP A 1 218 ? -16.852 -14.489 -8.604 1.00 77.81 218 ASP A C 1
ATOM 1704 O O . ASP A 1 218 ? -17.092 -15.200 -7.630 1.00 77.81 218 ASP A O 1
ATOM 1708 N N . ILE A 1 219 ? -15.600 -14.178 -8.960 1.00 77.94 219 ILE A N 1
ATOM 1709 C CA . ILE A 1 219 ? -14.407 -14.645 -8.240 1.00 77.94 219 ILE A CA 1
ATOM 1710 C C . ILE A 1 219 ? -14.376 -14.087 -6.811 1.00 77.94 219 ILE A C 1
ATOM 1712 O O . ILE A 1 219 ? -14.121 -14.833 -5.861 1.00 77.94 219 ILE A O 1
ATOM 1716 N N . ILE A 1 220 ? -14.640 -12.786 -6.640 1.00 77.94 220 ILE A N 1
ATOM 1717 C CA . ILE A 1 220 ? -14.635 -12.144 -5.316 1.00 77.94 220 ILE A CA 1
ATOM 1718 C C . ILE A 1 220 ? -15.742 -12.722 -4.434 1.00 77.94 220 ILE A C 1
ATOM 1720 O O . ILE A 1 220 ? -15.480 -13.078 -3.283 1.00 77.94 220 ILE A O 1
ATOM 1724 N N . ILE A 1 221 ? -16.958 -12.854 -4.968 1.00 83.69 221 ILE A N 1
ATOM 1725 C CA . ILE A 1 221 ? -18.101 -13.393 -4.223 1.00 83.69 221 ILE A CA 1
ATOM 1726 C C . ILE A 1 221 ? -17.864 -14.867 -3.872 1.00 83.69 221 ILE A C 1
ATOM 1728 O O . ILE A 1 221 ? -18.068 -15.255 -2.722 1.00 83.69 221 ILE A O 1
ATOM 1732 N N . ALA A 1 222 ? -17.366 -15.682 -4.807 1.00 85.56 222 ALA A N 1
ATOM 1733 C CA . ALA A 1 222 ? -17.051 -17.086 -4.547 1.00 85.56 222 ALA A CA 1
ATOM 1734 C C . ALA A 1 222 ? -15.996 -17.244 -3.438 1.00 85.56 222 ALA A C 1
ATOM 1736 O O . ALA A 1 222 ? -16.145 -18.090 -2.553 1.00 85.56 222 ALA A O 1
ATOM 1737 N N . ASN A 1 223 ? -14.956 -16.403 -3.441 1.00 87.25 223 ASN A N 1
ATOM 1738 C CA . ASN A 1 223 ? -13.932 -16.409 -2.397 1.00 87.25 223 ASN A CA 1
ATOM 1739 C C . ASN A 1 223 ? -14.504 -15.981 -1.034 1.00 87.25 223 ASN A C 1
ATOM 1741 O O . ASN A 1 223 ? -14.216 -16.611 -0.017 1.00 87.25 223 ASN A O 1
ATOM 1745 N N . PHE A 1 224 ? -15.353 -14.951 -1.017 1.00 90.56 224 PHE A N 1
ATOM 1746 C CA . PHE A 1 224 ? -16.036 -14.495 0.192 1.00 90.56 224 PHE A CA 1
ATOM 1747 C C . PHE A 1 224 ? -16.911 -15.594 0.805 1.00 90.56 224 PHE A C 1
ATOM 1749 O O . PHE A 1 224 ? -16.787 -15.894 1.994 1.00 90.56 224 PHE A O 1
ATOM 1756 N N . VAL A 1 225 ? -17.746 -16.240 -0.013 1.00 92.69 225 VAL A N 1
ATOM 1757 C CA . VAL A 1 225 ? -18.634 -17.328 0.421 1.00 92.69 225 VAL A CA 1
ATOM 1758 C C . VAL A 1 225 ? -17.833 -18.516 0.952 1.00 92.69 225 VAL A C 1
ATOM 1760 O O . VAL A 1 225 ? -18.194 -19.075 1.987 1.00 92.69 225 VAL A O 1
ATOM 1763 N N . LEU A 1 226 ? -16.721 -18.875 0.304 1.00 93.81 226 LEU A N 1
ATOM 1764 C CA . LEU A 1 226 ? -15.857 -19.963 0.766 1.00 93.81 226 LEU A CA 1
ATOM 1765 C C . LEU A 1 226 ? -15.241 -19.668 2.141 1.00 93.81 226 LEU A C 1
ATOM 1767 O O . LEU A 1 226 ? -15.288 -20.529 3.020 1.00 93.81 226 LEU A O 1
ATOM 1771 N N . GLN A 1 227 ? -14.698 -18.464 2.353 1.00 93.38 227 GLN A N 1
ATOM 1772 C CA . GLN A 1 227 ? -14.080 -18.113 3.639 1.00 93.38 227 GLN A CA 1
ATOM 1773 C C . GLN A 1 227 ? -15.114 -17.960 4.759 1.00 93.38 227 GLN A C 1
ATOM 1775 O O . GLN A 1 227 ? -14.869 -18.402 5.883 1.00 93.38 227 GLN A O 1
ATOM 1780 N N . LEU A 1 228 ? -16.291 -17.406 4.456 1.00 94.06 228 LEU A N 1
ATOM 1781 C CA . LEU A 1 228 ? -17.410 -17.361 5.397 1.00 94.06 228 LEU A CA 1
ATOM 1782 C C . LEU A 1 228 ? -17.879 -18.777 5.770 1.00 94.06 228 LEU A C 1
ATOM 1784 O O . LEU A 1 228 ? -18.079 -19.074 6.948 1.00 94.06 228 LEU A O 1
ATOM 1788 N N . GLY A 1 229 ? -18.015 -19.666 4.782 1.00 94.31 229 GLY A N 1
ATOM 1789 C CA . GLY A 1 229 ? -18.412 -21.058 4.991 1.00 94.31 229 GLY A CA 1
ATOM 1790 C C . GLY A 1 229 ? -17.412 -21.836 5.848 1.00 94.31 229 GLY A C 1
ATOM 1791 O O . GLY A 1 229 ? -17.819 -22.535 6.777 1.00 94.31 229 GLY A O 1
ATOM 1792 N N . LEU A 1 230 ? -16.110 -21.667 5.596 1.00 93.00 230 LEU A N 1
ATOM 1793 C CA . LEU A 1 230 ? -15.050 -22.258 6.418 1.00 93.00 230 LEU A CA 1
ATOM 1794 C C . LEU A 1 230 ? -15.130 -21.771 7.870 1.00 93.00 230 LEU A C 1
ATOM 1796 O O . LEU A 1 230 ? -15.100 -22.584 8.796 1.00 93.00 230 LEU A O 1
ATOM 1800 N N . PHE A 1 231 ? -15.269 -20.459 8.064 1.00 93.62 231 PHE A N 1
ATOM 1801 C CA . PHE A 1 231 ? -15.380 -19.864 9.391 1.00 93.62 231 PHE A CA 1
ATOM 1802 C C . PHE A 1 231 ? -16.583 -20.425 10.162 1.00 93.62 231 PHE A C 1
ATOM 1804 O O . PHE A 1 231 ? -16.429 -20.906 11.287 1.00 93.62 231 PHE A O 1
ATOM 1811 N N . LEU A 1 232 ? -17.767 -20.450 9.542 1.00 92.94 232 LEU A N 1
ATOM 1812 C CA . LEU A 1 232 ? -18.978 -21.002 10.157 1.00 92.94 232 LEU A CA 1
ATOM 1813 C C . LEU A 1 232 ? -18.835 -22.497 10.474 1.00 92.94 232 LEU A C 1
ATOM 1815 O O . LEU A 1 232 ? -19.225 -22.931 11.560 1.00 92.94 232 LEU A O 1
ATOM 1819 N N . ALA A 1 233 ? -18.235 -23.284 9.577 1.00 91.56 233 ALA A N 1
ATOM 1820 C CA . ALA A 1 233 ? -17.994 -24.708 9.805 1.00 91.56 233 ALA A CA 1
ATOM 1821 C C . ALA A 1 233 ? -17.085 -24.955 11.023 1.00 91.56 233 ALA A C 1
ATOM 1823 O O . ALA A 1 233 ? -17.344 -25.864 11.817 1.00 91.56 233 ALA A O 1
ATOM 1824 N N . LEU A 1 234 ? -16.052 -24.128 11.209 1.00 89.25 234 LEU A N 1
ATOM 1825 C CA . LEU A 1 234 ? -15.149 -24.206 12.359 1.00 89.25 234 LEU A CA 1
ATOM 1826 C C . LEU A 1 234 ? -15.830 -23.795 13.670 1.00 89.25 234 LEU A C 1
ATOM 1828 O O . LEU A 1 234 ? -15.656 -24.474 14.685 1.00 89.25 234 LEU A O 1
ATOM 1832 N N . VAL A 1 235 ? -16.642 -22.736 13.654 1.00 89.94 235 VAL A N 1
ATOM 1833 C CA . VAL A 1 235 ? -17.427 -22.314 14.827 1.00 89.94 235 VAL A CA 1
ATOM 1834 C C . VAL A 1 235 ? -18.406 -23.416 15.244 1.00 89.94 235 VAL A C 1
ATOM 1836 O O . VAL A 1 235 ? -18.455 -23.788 16.417 1.00 89.94 235 VAL A O 1
ATOM 1839 N N . LEU A 1 236 ? -19.127 -24.011 14.288 1.00 88.38 236 LEU A N 1
ATOM 1840 C CA . LEU A 1 236 ? -20.028 -25.136 14.556 1.00 88.38 236 LEU A CA 1
ATOM 1841 C C . LEU A 1 236 ? -19.284 -26.355 15.119 1.00 88.38 236 LEU A C 1
ATOM 1843 O O . LEU A 1 236 ? -19.802 -27.033 16.011 1.00 88.38 236 LEU A O 1
ATOM 1847 N N . TYR A 1 237 ? -18.069 -26.629 14.635 1.00 87.56 237 TYR A N 1
ATOM 1848 C CA . TYR A 1 237 ? -17.235 -27.721 15.140 1.00 87.56 237 TYR A CA 1
ATOM 1849 C C . TYR A 1 237 ? -16.833 -27.525 16.612 1.00 87.56 237 TYR A C 1
ATOM 1851 O O . TYR A 1 237 ? -16.831 -28.499 17.370 1.00 87.56 237 TYR A O 1
ATOM 1859 N N . ILE A 1 238 ? -16.540 -26.287 17.029 1.00 87.00 238 ILE A N 1
ATOM 1860 C CA . ILE A 1 238 ? -16.285 -25.950 18.440 1.00 87.00 238 ILE A CA 1
ATOM 1861 C C . ILE A 1 238 ? -17.554 -26.182 19.272 1.00 87.00 238 ILE A C 1
ATOM 1863 O O . ILE A 1 238 ? -17.555 -27.010 20.187 1.00 87.00 238 ILE A O 1
ATOM 1867 N N . VAL A 1 239 ? -18.659 -25.521 18.904 1.00 83.81 239 VAL A N 1
ATOM 1868 C CA . VAL A 1 239 ? -19.905 -25.511 19.695 1.00 83.81 239 VAL A CA 1
ATOM 1869 C C . VAL A 1 239 ? -20.471 -26.918 19.883 1.00 83.81 239 VAL A C 1
ATOM 1871 O O . VAL A 1 239 ? -20.830 -27.306 20.996 1.00 83.81 239 VAL A O 1
ATOM 1874 N N . ARG A 1 240 ? -20.516 -27.726 18.815 1.00 74.69 240 ARG A N 1
ATOM 1875 C CA . ARG A 1 240 ? -21.112 -29.069 18.868 1.00 74.69 240 ARG A CA 1
ATOM 1876 C C . ARG A 1 240 ? -20.362 -30.002 19.819 1.00 74.69 240 ARG A C 1
ATOM 1878 O O . ARG A 1 240 ? -20.973 -30.899 20.394 1.00 74.69 240 ARG A O 1
ATOM 1885 N N . LYS A 1 241 ? -19.051 -29.830 19.983 1.00 63.69 241 LYS A N 1
ATOM 1886 C CA . LYS A 1 241 ? -18.227 -30.757 20.767 1.00 63.69 241 LYS A CA 1
ATOM 1887 C C . LYS A 1 241 ? -18.119 -30.350 22.233 1.00 63.69 241 LYS A C 1
ATOM 1889 O O . LYS A 1 241 ? -18.145 -31.228 23.095 1.00 63.69 241 LYS A O 1
ATOM 1894 N N . ASP A 1 242 ? -18.070 -29.052 22.516 1.00 59.00 242 ASP A N 1
ATOM 1895 C CA . ASP A 1 242 ? -18.034 -28.555 23.894 1.00 59.00 242 ASP A CA 1
ATOM 1896 C C . ASP A 1 242 ? -19.395 -28.748 24.594 1.00 59.00 242 ASP A C 1
ATOM 1898 O O . ASP A 1 242 ? -19.433 -29.086 25.778 1.00 59.00 242 ASP A O 1
ATOM 1902 N N . PHE A 1 243 ? -20.505 -28.714 23.843 1.00 52.44 243 PHE A N 1
ATOM 1903 C CA . PHE A 1 243 ? -21.830 -29.098 24.348 1.00 52.44 243 PHE A CA 1
ATOM 1904 C C . PHE A 1 243 ? -21.897 -30.578 24.788 1.00 52.44 243 PHE A C 1
ATOM 1906 O O . PHE A 1 243 ? -22.421 -30.894 25.856 1.00 52.44 243 PHE A O 1
ATOM 1913 N N . PHE A 1 244 ? -21.302 -31.500 24.019 1.00 52.25 244 PHE A N 1
ATOM 1914 C CA . PHE A 1 244 ? -21.248 -32.925 24.386 1.00 52.25 244 PHE A CA 1
ATOM 1915 C C . PHE A 1 244 ? -20.274 -33.220 25.539 1.00 52.25 244 PHE A C 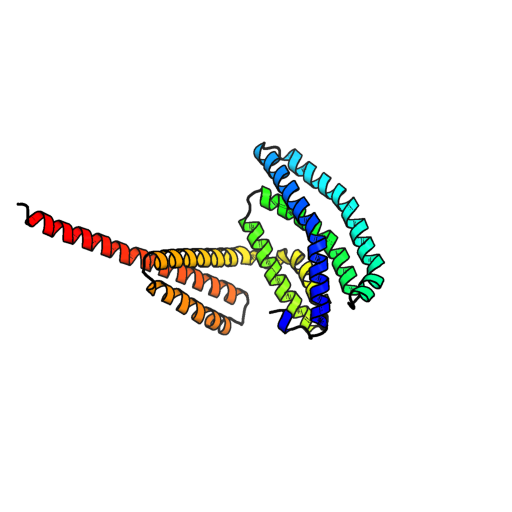1
ATOM 1917 O O . PHE A 1 244 ? -20.517 -34.139 26.322 1.00 52.25 244 PHE A O 1
ATOM 1924 N N . ALA A 1 245 ? -19.190 -32.450 25.677 1.00 52.81 245 ALA A N 1
ATOM 1925 C CA . ALA A 1 245 ? -18.268 -32.579 26.806 1.00 52.81 245 ALA A CA 1
ATOM 1926 C C . ALA A 1 245 ? -18.918 -32.129 28.128 1.00 52.81 245 ALA A C 1
ATOM 1928 O O . ALA A 1 245 ? -18.805 -32.837 29.129 1.00 52.81 245 ALA A O 1
ATOM 1929 N N . GLY A 1 246 ? -19.668 -31.019 28.116 1.00 51.50 246 GLY A N 1
ATOM 1930 C CA . GLY A 1 246 ? -20.440 -30.561 29.278 1.00 51.50 246 GLY A CA 1
ATOM 1931 C C . GLY A 1 246 ? -21.520 -31.558 29.712 1.00 51.50 246 GLY A C 1
ATOM 1932 O O . GLY A 1 246 ? -21.690 -31.810 30.905 1.00 51.50 246 GLY A O 1
ATOM 1933 N N . PHE A 1 247 ? -22.188 -32.210 28.753 1.00 48.28 247 PHE A N 1
ATOM 1934 C CA . PHE A 1 247 ? -23.193 -33.235 29.052 1.00 48.28 247 PHE A CA 1
ATOM 1935 C C . PHE A 1 247 ? -22.582 -34.504 29.666 1.00 48.28 247 PHE A C 1
ATOM 1937 O O . PHE A 1 247 ? -23.147 -35.080 30.595 1.00 48.28 247 PHE A O 1
ATOM 1944 N N . LYS A 1 248 ? -21.394 -34.919 29.206 1.00 44.81 248 LYS A N 1
ATOM 1945 C CA . LYS A 1 248 ? -20.709 -36.109 29.733 1.00 44.81 248 LYS A CA 1
ATOM 1946 C C . LYS A 1 248 ? -20.222 -35.909 31.173 1.00 44.81 248 LYS A C 1
ATOM 1948 O O . LYS A 1 248 ? -20.344 -36.827 31.975 1.00 44.81 248 LYS A O 1
ATOM 1953 N N . ILE A 1 249 ? -19.753 -34.706 31.517 1.00 53.22 249 ILE A N 1
ATOM 1954 C CA . ILE A 1 249 ? -19.351 -34.363 32.893 1.00 53.22 249 ILE A CA 1
ATOM 1955 C C . ILE A 1 249 ? -20.572 -34.322 33.824 1.00 53.22 249 ILE A C 1
ATOM 1957 O O . ILE A 1 249 ? -20.498 -34.837 34.933 1.00 53.22 249 ILE A O 1
ATOM 1961 N N . CYS A 1 250 ? -21.708 -33.781 33.368 1.00 48.53 250 CYS A N 1
ATOM 1962 C CA . CYS A 1 250 ? -22.948 -33.732 34.155 1.00 48.53 250 CYS A CA 1
ATOM 1963 C C . CYS A 1 250 ? -23.579 -35.121 34.383 1.00 48.53 250 CYS A C 1
ATOM 1965 O O . CYS A 1 250 ? -24.236 -35.353 35.396 1.00 48.53 250 CYS A O 1
ATOM 1967 N N . MET A 1 251 ? -23.361 -36.066 33.464 1.00 50.22 251 MET A N 1
ATOM 1968 C CA . MET A 1 251 ? -23.812 -37.450 33.628 1.00 50.22 251 MET A CA 1
ATOM 1969 C C . MET A 1 251 ? -22.908 -38.225 34.605 1.00 50.22 251 MET A C 1
ATOM 1971 O O . MET A 1 251 ? -23.412 -38.945 35.456 1.00 50.22 251 MET A O 1
ATOM 1975 N N . GLN A 1 252 ? -21.591 -37.992 34.572 1.00 49.28 252 GLN A N 1
ATOM 1976 C CA . GLN A 1 252 ? -20.629 -38.663 35.457 1.00 49.28 252 GLN A CA 1
ATOM 1977 C C . GLN A 1 252 ? -20.696 -38.181 36.922 1.00 49.28 252 GLN A C 1
ATOM 1979 O O . GLN A 1 252 ? -20.399 -38.946 37.837 1.00 49.28 252 GLN A O 1
ATOM 1984 N N . THR A 1 253 ? -21.119 -36.937 37.178 1.00 51.09 253 THR A N 1
ATOM 1985 C CA . THR A 1 253 ? -21.356 -36.440 38.548 1.00 51.09 253 THR A CA 1
ATOM 1986 C C . THR A 1 253 ? -22.655 -36.945 39.174 1.00 51.09 253 THR A C 1
ATOM 1988 O O . THR A 1 253 ? -22.750 -36.953 40.400 1.00 51.09 253 THR A O 1
ATOM 1991 N N . LYS A 1 254 ? -23.631 -37.417 38.384 1.00 47.66 254 LYS A N 1
ATOM 1992 C CA . LYS A 1 254 ? -24.815 -38.105 38.929 1.00 47.66 254 LYS A CA 1
ATOM 1993 C C . LYS A 1 254 ? -24.478 -39.491 39.480 1.00 47.66 254 LYS A C 1
ATOM 1995 O O . LYS A 1 254 ? -24.998 -39.846 40.532 1.00 47.66 254 LYS A O 1
ATOM 2000 N N . ASP A 1 255 ? -23.560 -40.214 38.843 1.00 48.12 255 ASP A N 1
ATOM 2001 C CA . ASP A 1 255 ? -23.124 -41.535 39.319 1.00 48.12 255 ASP A CA 1
ATOM 2002 C C . ASP A 1 255 ? -22.277 -41.441 40.600 1.00 48.12 255 ASP A C 1
ATOM 2004 O O . ASP A 1 255 ? -22.341 -42.319 41.457 1.00 48.12 255 ASP A O 1
ATOM 2008 N N . LEU A 1 256 ? -21.537 -40.340 40.791 1.00 48.28 256 LEU A N 1
ATOM 2009 C CA . LEU A 1 256 ? -20.764 -40.118 42.019 1.00 48.28 256 LEU A CA 1
ATOM 2010 C C . LEU A 1 256 ? -21.649 -39.801 43.240 1.00 48.28 256 LEU A C 1
ATOM 2012 O O . LEU A 1 256 ? -21.256 -40.084 44.369 1.00 48.28 256 LEU A O 1
ATOM 2016 N N . PHE A 1 257 ? -22.843 -39.235 43.031 1.00 47.22 257 PHE A N 1
ATOM 2017 C CA . PHE A 1 257 ? -23.777 -38.895 44.113 1.00 47.22 257 PHE A CA 1
ATOM 2018 C C . PHE A 1 257 ? -24.625 -40.084 44.597 1.00 47.22 257 PHE A C 1
ATOM 2020 O O . PHE A 1 257 ? -25.182 -40.008 45.687 1.00 47.22 257 PHE A O 1
ATOM 2027 N N . GLN A 1 258 ? -24.696 -41.189 43.842 1.00 49.78 258 GLN A N 1
ATOM 2028 C CA . GLN A 1 258 ? -25.325 -42.437 44.307 1.00 49.78 258 GLN A CA 1
ATOM 2029 C C . GLN A 1 258 ? -24.387 -43.346 45.115 1.00 49.78 258 GLN A C 1
ATOM 2031 O O . GLN A 1 258 ? -24.849 -44.327 45.680 1.00 49.78 258 GLN A O 1
ATOM 2036 N N . PHE A 1 259 ? -23.091 -43.031 45.200 1.00 46.34 259 PHE A N 1
ATOM 2037 C CA . PHE A 1 259 ? -22.125 -43.804 45.993 1.00 46.34 259 PHE A CA 1
ATOM 2038 C C . PHE A 1 259 ? -21.877 -43.232 47.404 1.00 46.34 259 PHE A C 1
ATOM 2040 O O . PHE A 1 259 ? -21.087 -43.796 48.157 1.00 46.34 259 PHE A O 1
ATOM 2047 N N . VAL A 1 260 ? -22.516 -42.108 47.759 1.00 50.59 260 VAL A N 1
ATOM 2048 C CA . VAL A 1 260 ? -22.313 -41.378 49.034 1.00 50.59 260 VAL A CA 1
ATOM 2049 C C . VAL A 1 260 ? -23.611 -41.267 49.866 1.00 50.59 260 VAL A C 1
ATOM 2051 O O . VAL A 1 260 ? -23.633 -40.603 50.899 1.00 50.59 260 VAL A O 1
ATOM 2054 N N . LEU A 1 261 ? -24.687 -41.948 49.465 1.00 41.31 261 LEU A N 1
ATOM 2055 C CA . LEU A 1 261 ? -25.947 -42.078 50.214 1.00 41.31 261 LEU A CA 1
ATOM 2056 C C . LEU A 1 261 ? -26.290 -43.557 50.381 1.00 41.31 261 LEU A C 1
ATOM 2058 O O . LEU A 1 261 ? -26.766 -43.913 51.479 1.00 41.31 261 LEU A O 1
#

Foldseek 3Di:
DLVVLFDPVLVLQLVVLVVVVVVLCPVLVVCLVVLLVVLLVCVVVVNPVVNVVVLVVCVVVVCVVLVVQLVVQLVCLVVVCVVSVYDSLLSNLVSVLSVVSSNVSNVLSNCVSVVVVLVSVLLVVQLVVQLVVQLVVVSVVVCHSSSSSNSSRVSNVPVPPCVVLSVLQSLLVVLQVLLVVLCVVCVVVVNNVLVVLVVVLVVVLVVQCVVQVPDPSSNSVSSSVSSNVSSVVSVCVVVVVVVVVVVVVVVVVVVVVVVPD

pLDDT: mean 77.85, std 12.72, range [41.31, 94.31]

Secondary structure (DSSP, 8-state):
-GGGGS-HHHHHHHHHHHHHHHHHHHHHHHHHHHHHHHHHHHHHTT-HHHHHHHHHHHHHHHHHHHHHHHHHHHHTHHHHHHHHT--HHHHHHHHHHHHHHHHHHHHHHHHHHTT-HHHHHHHHHHHHHHHHHHHHHHHHTT-HHHHHHHHHHHHHHTHHHHTTTHHHHHHHHHHHHHHHHHHHHHHHTT-GGGHHHHHHHHHHHHHHHHHSTT-HHHHHHHHHHHHHHHHHHHHHHHHHHHHHHHHHHHHHHHHHHTS--

Radius of gyration: 26.06 Å; chains: 1; bounding box: 52×68×74 Å